Protein AF-A0A4P7SSK3-F1 (afdb_monomer_lite)

Radius of gyration: 22.99 Å; chains: 1; bounding box: 61×37×62 Å

Foldseek 3Di:
DDDDPVVDDAQFWFWFDPDPPGDTFIWGFHAWDPDPPTWTFIFTPPPVVVRDTDTDRPSRGDGGPVCVVVVVVLVVLVVVLLVPFDPDDLLLLVLLVQLCVLLVVVVQKDACPDVHRQKMFGQDPPVLDVSLDDVCPDQDDDPSWDADPRGIIHHNVSSLVSSLSSLQVSVVSLQVLLVVLVVVLVVLQVVQADPVSDHPDVVSVSSNVSSNSNSVNSNVSNVD

Secondary structure (DSSP, 8-state):
----TTS--TT-EEEE-SSTTSPPEEEEEEEE--SSSPEEEEEE--GGGTT-EEEEEGGGEEEEGGGHHHHHHHHHHHHHHHHTS----HHHHHHHHHHHHHTT-TTTEEE--TT-SS-EEES-HHHHHHHH-TT--SPPP-TT-EE-SSSEEE-HHHHHHHHHHHHHHTHHHHHHHHHHHHHHHHHHHHHH--TTS----HHHHHHHHHHHHHHHHHHHHTT-

Structure (mmCIF, N/CA/C/O backbone):
data_AF-A0A4P7SSK3-F1
#
_entry.id   AF-A0A4P7SSK3-F1
#
loop_
_atom_site.group_PDB
_atom_site.id
_atom_site.type_symbol
_atom_site.label_atom_id
_atom_site.label_alt_id
_atom_site.label_comp_id
_atom_site.label_asym_id
_atom_site.label_entity_id
_atom_site.label_seq_id
_atom_site.pdbx_PDB_ins_code
_atom_site.Cartn_x
_atom_site.Cartn_y
_atom_site.Cartn_z
_atom_site.occupancy
_atom_site.B_iso_or_equiv
_atom_site.auth_seq_id
_atom_site.auth_comp_id
_atom_site.auth_asym_id
_atom_site.auth_atom_id
_atom_site.pdbx_PDB_model_num
ATOM 1 N N . MET A 1 1 ? -8.011 6.414 7.678 1.00 42.16 1 MET A N 1
ATOM 2 C CA . MET A 1 1 ? -9.332 7.066 7.815 1.00 42.16 1 MET A CA 1
ATOM 3 C C . MET A 1 1 ? -9.441 7.703 9.203 1.00 42.16 1 MET A C 1
ATOM 5 O O . MET A 1 1 ? -9.304 6.992 10.192 1.00 42.16 1 MET A O 1
ATOM 9 N N . VAL A 1 2 ? -9.578 9.031 9.305 1.00 45.72 2 VAL A N 1
ATOM 10 C CA . VAL A 1 2 ? -9.733 9.727 10.600 1.00 45.72 2 VAL A CA 1
ATOM 11 C C . VAL A 1 2 ? -11.207 9.678 10.990 1.00 45.72 2 VAL A C 1
ATOM 13 O O . VAL A 1 2 ? -12.024 10.331 10.349 1.00 45.72 2 VAL A O 1
ATOM 16 N N . LYS A 1 3 ? -11.550 8.908 12.026 1.00 59.12 3 LYS A N 1
ATOM 17 C CA . LYS A 1 3 ? -12.924 8.839 12.541 1.00 59.12 3 LYS A CA 1
ATOM 18 C C . LYS A 1 3 ? -13.327 10.181 13.128 1.00 59.12 3 LYS A C 1
ATOM 20 O O . LYS A 1 3 ? -12.614 10.736 13.969 1.00 59.12 3 LYS A O 1
ATOM 25 N N . SER A 1 4 ? -14.454 10.716 12.677 1.00 57.06 4 SER A N 1
ATOM 26 C CA . SER A 1 4 ? -14.971 11.974 13.208 1.00 57.06 4 SER A CA 1
ATOM 27 C C . SER A 1 4 ? -15.841 11.712 14.440 1.00 57.06 4 SER A C 1
ATOM 29 O O . SER A 1 4 ? -16.514 10.689 14.520 1.00 57.06 4 SER A O 1
ATOM 31 N N . ASN A 1 5 ? -15.907 12.666 15.378 1.00 60.22 5 ASN A N 1
ATOM 32 C CA . ASN A 1 5 ? -16.824 12.585 16.529 1.00 60.22 5 ASN A CA 1
ATOM 33 C C . ASN A 1 5 ? -18.303 12.400 16.125 1.00 60.22 5 ASN A C 1
ATOM 35 O O . ASN A 1 5 ? -19.116 12.119 16.993 1.00 60.22 5 ASN A O 1
ATOM 39 N N . ARG A 1 6 ? -18.680 12.618 14.855 1.00 60.12 6 ARG A N 1
ATOM 40 C CA . ARG A 1 6 ? -20.070 12.479 14.392 1.00 60.12 6 ARG A CA 1
ATOM 41 C C . ARG A 1 6 ? -20.497 11.027 14.170 1.00 60.12 6 ARG A C 1
ATOM 43 O O . ARG A 1 6 ? -21.692 10.774 14.131 1.00 60.12 6 ARG A O 1
ATOM 50 N N . GLU A 1 7 ? -19.549 10.105 14.030 1.00 77.38 7 GLU A N 1
ATOM 51 C CA . GLU A 1 7 ? -19.820 8.677 13.792 1.00 77.38 7 GLU A CA 1
ATOM 52 C C . GLU A 1 7 ? -19.873 7.856 15.084 1.00 77.38 7 GLU A C 1
ATOM 54 O O . GLU A 1 7 ? -20.167 6.670 15.042 1.00 77.38 7 GLU A O 1
ATOM 59 N N . ILE A 1 8 ? -19.547 8.473 16.220 1.00 85.88 8 ILE A N 1
ATOM 60 C CA . ILE A 1 8 ? -19.308 7.791 17.488 1.00 85.88 8 ILE A CA 1
ATOM 61 C C . ILE A 1 8 ? -20.205 8.421 18.545 1.00 85.88 8 ILE A C 1
ATOM 63 O O . ILE A 1 8 ? -20.243 9.648 18.663 1.00 85.88 8 ILE A O 1
ATOM 67 N N . GLN A 1 9 ? -20.904 7.607 19.334 1.00 90.38 9 GLN A N 1
ATOM 68 C CA . GLN A 1 9 ? -21.847 8.092 20.342 1.00 90.38 9 GLN A CA 1
ATOM 69 C C . GLN A 1 9 ? -21.510 7.585 21.745 1.00 90.38 9 GLN A C 1
ATOM 71 O O . GLN A 1 9 ? -20.932 6.517 21.941 1.00 90.38 9 GLN A O 1
ATOM 76 N N . ALA A 1 10 ? -21.874 8.377 22.755 1.00 92.31 10 ALA A N 1
ATOM 77 C CA . ALA A 1 10 ? -21.802 7.924 24.139 1.00 92.31 10 ALA A CA 1
ATOM 78 C C . ALA A 1 10 ? -22.787 6.763 24.367 1.00 92.31 10 ALA A C 1
ATOM 80 O O . ALA A 1 10 ? -23.892 6.764 23.832 1.00 92.31 10 ALA A O 1
ATOM 81 N N . GLY A 1 11 ? -22.383 5.790 25.177 1.00 93.12 11 GLY A N 1
ATOM 82 C CA . GLY A 1 11 ? -23.099 4.545 25.443 1.00 93.12 11 GLY A CA 1
ATOM 83 C C . GLY A 1 11 ? -22.714 3.390 24.515 1.00 93.12 11 GLY A C 1
ATOM 84 O O . GLY A 1 11 ? -22.933 2.239 24.883 1.00 93.12 11 GLY A O 1
ATOM 85 N N . GLU A 1 12 ? -22.108 3.660 23.356 1.00 94.94 12 GLU A N 1
ATOM 86 C CA . GLU A 1 12 ? -21.704 2.614 22.414 1.00 94.94 12 GLU A CA 1
ATOM 87 C C . GLU A 1 12 ? -20.534 1.775 22.938 1.00 94.94 12 GLU A C 1
ATOM 89 O O . GLU A 1 12 ? -19.657 2.265 23.658 1.00 94.94 12 GLU A O 1
ATOM 94 N N . HIS A 1 13 ? -20.515 0.510 22.521 1.00 95.44 13 HIS A N 1
ATOM 95 C CA . HIS A 1 13 ? -19.436 -0.435 22.778 1.00 95.44 13 HIS A CA 1
ATOM 96 C C . HIS A 1 13 ? -18.518 -0.518 21.561 1.00 95.44 13 HIS A C 1
ATOM 98 O O . HIS A 1 13 ? -18.972 -0.724 20.432 1.00 95.44 13 HIS A O 1
ATOM 104 N N . TRP A 1 14 ? -17.222 -0.373 21.792 1.00 96.12 14 TRP A N 1
ATOM 105 C CA . TRP A 1 14 ? -16.214 -0.314 20.746 1.00 96.12 14 TRP A CA 1
ATOM 106 C C . TRP A 1 14 ? -15.034 -1.217 21.072 1.00 96.12 14 TRP A C 1
ATOM 108 O O . TRP A 1 14 ? -14.658 -1.399 22.226 1.00 96.12 14 TRP A O 1
ATOM 118 N N . ALA A 1 15 ? -14.416 -1.728 20.017 1.00 95.06 15 ALA A N 1
ATOM 119 C CA . ALA A 1 15 ? -13.086 -2.298 20.055 1.00 95.06 15 ALA A CA 1
ATOM 120 C C . ALA A 1 15 ? -12.057 -1.175 20.235 1.00 95.06 15 ALA A C 1
ATOM 122 O O . ALA A 1 15 ? -12.011 -0.234 19.435 1.00 95.06 15 ALA A O 1
ATOM 123 N N . TYR A 1 16 ? -11.212 -1.284 21.254 1.00 94.50 16 TYR A N 1
ATOM 124 C CA . TYR A 1 16 ? -10.099 -0.380 21.526 1.00 94.50 16 TYR A CA 1
ATOM 125 C C . TYR A 1 16 ? -8.761 -1.083 21.325 1.00 94.50 16 TYR A C 1
ATOM 127 O O . TYR A 1 16 ? -8.602 -2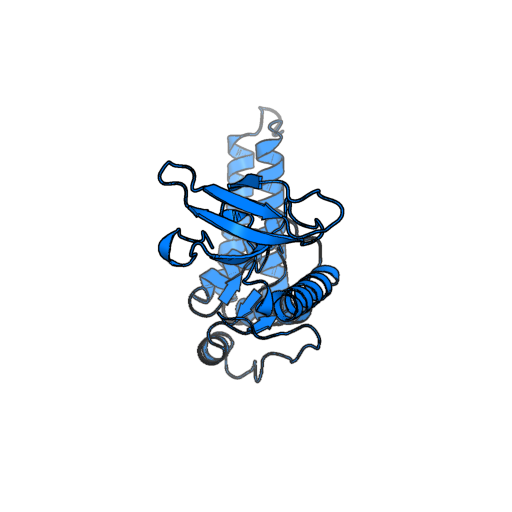.242 21.693 1.00 94.50 16 TYR A O 1
ATOM 135 N N . ARG A 1 17 ? -7.776 -0.369 20.771 1.00 93.50 17 ARG A N 1
ATOM 136 C CA . ARG A 1 17 ? -6.407 -0.870 20.635 1.00 93.50 17 ARG A CA 1
ATOM 137 C C . ARG A 1 17 ? -5.393 0.212 20.998 1.00 93.50 17 ARG A C 1
ATOM 139 O O . ARG A 1 17 ? -5.308 1.233 20.317 1.00 93.50 17 ARG A O 1
ATOM 146 N N . GLU A 1 18 ? -4.568 -0.036 22.014 1.00 90.62 18 GLU A N 1
ATOM 147 C CA . GLU A 1 18 ? -3.572 0.933 22.512 1.00 90.62 18 GLU A CA 1
ATOM 148 C C . GLU A 1 18 ? -2.531 1.309 21.440 1.00 90.62 18 GLU A C 1
ATOM 150 O O . GLU A 1 18 ? -2.198 2.480 21.242 1.00 90.62 18 GLU A O 1
ATOM 155 N N . LYS A 1 19 ? -2.034 0.316 20.697 1.00 89.56 19 LYS A N 1
ATOM 156 C CA . LYS A 1 19 ? -1.076 0.489 19.594 1.00 89.56 19 LYS A CA 1
ATOM 157 C C . LYS A 1 19 ? -1.262 -0.585 18.527 1.00 89.56 19 LYS A C 1
ATOM 159 O O . LYS A 1 19 ? -1.823 -1.637 18.802 1.00 89.56 19 LYS A O 1
ATOM 164 N N . ASN A 1 20 ? -0.758 -0.345 17.319 1.00 82.06 20 ASN A N 1
ATOM 165 C CA . ASN A 1 20 ? -0.822 -1.332 16.238 1.00 82.06 20 ASN A CA 1
ATOM 166 C C . ASN A 1 20 ? -0.225 -2.676 16.694 1.00 82.06 20 ASN A C 1
ATOM 168 O O . ASN A 1 20 ? 0.825 -2.694 17.338 1.00 82.06 20 ASN A O 1
ATOM 172 N N . GLY A 1 21 ? -0.925 -3.774 16.396 1.00 82.31 21 GLY A N 1
ATOM 173 C CA . GLY A 1 21 ? -0.550 -5.132 16.803 1.00 82.31 21 GLY A CA 1
ATOM 174 C C . GLY A 1 21 ? -0.805 -5.490 18.275 1.00 82.31 21 GLY A C 1
ATOM 175 O O . GLY A 1 21 ? -0.534 -6.622 18.660 1.00 82.31 21 GLY A O 1
ATOM 176 N N . ALA A 1 22 ? -1.304 -4.571 19.110 1.00 89.94 22 ALA A N 1
ATOM 177 C CA . ALA A 1 22 ? -1.733 -4.915 20.467 1.00 89.94 22 ALA A CA 1
ATOM 178 C C . ALA A 1 22 ? -3.079 -5.667 20.462 1.00 89.94 22 ALA A C 1
ATOM 180 O O . ALA A 1 22 ? -3.865 -5.486 19.520 1.00 89.94 22 ALA A O 1
ATOM 181 N N . PRO A 1 23 ? -3.366 -6.454 21.521 1.00 90.62 23 PRO A N 1
ATOM 182 C CA . PRO A 1 23 ? -4.695 -7.004 21.756 1.00 90.62 23 PRO A CA 1
ATOM 183 C C . PRO A 1 23 ? -5.778 -5.926 21.700 1.00 90.62 23 PRO A C 1
ATOM 185 O O . PRO A 1 23 ? -5.520 -4.743 21.943 1.00 90.62 23 PRO A O 1
ATOM 188 N N . VAL A 1 24 ? -6.979 -6.351 21.322 1.00 93.12 24 VAL A N 1
ATOM 189 C CA . VAL A 1 24 ? -8.151 -5.484 21.251 1.00 93.12 24 VAL A CA 1
ATOM 190 C C . VAL A 1 24 ? -8.994 -5.712 22.495 1.00 93.12 24 VAL A C 1
ATOM 192 O O . VAL A 1 24 ? -9.240 -6.854 22.868 1.00 93.12 24 VAL A O 1
ATOM 195 N N . GLU A 1 25 ? -9.439 -4.625 23.109 1.00 92.94 25 GLU A N 1
ATOM 196 C CA . GLU A 1 25 ? -10.190 -4.630 24.364 1.00 92.94 25 GLU A CA 1
ATOM 197 C C . GLU A 1 25 ? -11.580 -4.031 24.147 1.00 92.94 25 GLU A C 1
ATOM 199 O O . GLU A 1 25 ? -11.757 -3.135 23.312 1.00 92.94 25 GLU A O 1
ATOM 204 N N . GLU A 1 26 ? -12.573 -4.517 24.891 1.00 94.69 26 GLU A N 1
ATOM 205 C CA . GLU A 1 26 ? -13.917 -3.948 24.855 1.00 94.69 26 GLU A CA 1
ATOM 206 C C . GLU A 1 26 ? -13.983 -2.703 25.736 1.00 94.69 26 GLU A C 1
ATOM 208 O O . GLU A 1 26 ? -13.661 -2.737 26.928 1.00 94.69 26 GLU A O 1
ATOM 213 N N . VAL A 1 27 ? -14.451 -1.597 25.161 1.00 94.88 27 VAL A N 1
ATOM 214 C CA . VAL A 1 27 ? -14.679 -0.355 25.896 1.00 94.88 27 VAL A CA 1
ATOM 215 C C . VAL A 1 27 ? -16.082 0.176 25.655 1.00 94.88 27 VAL A C 1
ATOM 217 O O . VAL A 1 27 ? -16.624 0.082 24.553 1.00 94.88 27 VAL A O 1
ATOM 220 N N . ARG A 1 28 ? -16.647 0.827 26.671 1.00 95.31 28 ARG A N 1
ATOM 221 C CA . ARG A 1 28 ? -17.841 1.662 26.535 1.00 95.31 28 ARG A CA 1
ATOM 222 C C . ARG A 1 28 ? -17.453 3.130 26.464 1.00 95.31 28 ARG A C 1
ATOM 224 O O . ARG A 1 28 ? -16.663 3.621 27.270 1.00 95.31 28 ARG A O 1
ATOM 231 N N . ILE A 1 29 ? -18.055 3.863 25.538 1.00 95.25 29 ILE A N 1
ATOM 232 C CA . ILE A 1 29 ? -17.845 5.306 25.423 1.00 95.25 29 ILE A CA 1
ATOM 233 C C . ILE A 1 29 ? -18.703 6.019 26.459 1.00 95.25 29 ILE A C 1
ATOM 235 O O . ILE A 1 29 ? -19.924 6.012 26.373 1.00 95.25 29 ILE A O 1
ATOM 239 N N . ILE A 1 30 ? -18.078 6.681 27.426 1.00 95.62 30 ILE A N 1
ATOM 240 C CA . ILE A 1 30 ? -18.797 7.435 28.459 1.00 95.62 30 ILE A CA 1
ATOM 241 C C . ILE A 1 30 ? -19.076 8.858 27.983 1.00 95.62 30 ILE A C 1
ATOM 243 O O . ILE A 1 30 ? -20.181 9.378 28.136 1.00 95.62 30 ILE A O 1
ATOM 247 N N . LYS A 1 31 ? -18.070 9.508 27.387 1.00 93.88 31 LYS A N 1
ATOM 248 C CA . LYS A 1 31 ? -18.178 10.907 26.964 1.00 93.88 31 LYS A CA 1
ATOM 249 C C . LYS A 1 31 ? -17.258 11.229 25.798 1.00 93.88 31 LYS A C 1
ATOM 251 O O . LYS A 1 31 ? -16.106 10.813 25.782 1.00 93.88 31 LYS A O 1
ATOM 256 N N . LEU A 1 32 ? -17.729 12.061 24.872 1.00 92.56 32 LEU A N 1
ATOM 257 C CA . LEU A 1 32 ? -16.894 12.637 23.819 1.00 92.56 32 LEU A CA 1
ATOM 258 C C . LEU A 1 32 ? -16.293 13.975 24.260 1.00 92.56 32 LEU A C 1
ATOM 260 O O . LEU A 1 32 ? -16.966 14.845 24.819 1.00 92.56 32 LEU A O 1
ATOM 264 N N . GLY A 1 33 ? -15.005 14.141 23.993 1.00 88.50 33 GLY A N 1
ATOM 265 C CA . GLY A 1 33 ? -14.262 15.369 24.220 1.00 88.50 33 GLY A CA 1
ATOM 266 C C . GLY A 1 33 ? -14.580 16.406 23.148 1.00 88.50 33 GLY A C 1
ATOM 267 O O . GLY A 1 33 ? -14.729 16.087 21.970 1.00 88.50 33 GLY A O 1
ATOM 268 N N . VAL A 1 34 ? -14.660 17.670 23.567 1.00 83.75 34 VAL A N 1
ATOM 269 C CA . VAL A 1 34 ? -14.962 18.815 22.685 1.00 83.75 34 VAL A CA 1
ATOM 270 C C . VAL A 1 34 ? -13.711 19.574 22.229 1.00 83.75 34 VAL A C 1
ATOM 272 O O . VAL A 1 34 ? -13.788 20.424 21.346 1.00 83.75 34 VAL A O 1
ATOM 275 N N . LYS A 1 35 ? -12.554 19.295 22.843 1.00 83.94 35 LYS A N 1
ATOM 276 C CA . LYS A 1 35 ? -11.268 19.935 22.531 1.00 83.94 35 LYS A CA 1
ATOM 277 C C . LYS A 1 35 ? -10.475 19.093 21.533 1.00 83.94 35 LYS A C 1
ATOM 279 O O . LYS A 1 35 ? -10.679 17.887 21.439 1.00 83.94 35 LYS A O 1
ATOM 284 N N . ARG A 1 36 ? -9.560 19.739 20.804 1.00 80.88 36 ARG A N 1
ATOM 285 C CA . ARG A 1 36 ? -8.589 19.056 19.937 1.00 80.88 36 ARG A CA 1
ATOM 286 C C . ARG A 1 36 ? -7.311 18.708 20.724 1.00 80.88 36 ARG A C 1
ATOM 288 O O . ARG A 1 36 ? -6.889 19.543 21.525 1.00 80.88 36 ARG A O 1
ATOM 295 N N . PRO A 1 37 ? -6.679 17.543 20.470 1.00 83.00 37 PRO A N 1
ATOM 296 C CA . PRO A 1 37 ? -7.131 16.479 19.564 1.00 83.00 37 PRO A CA 1
ATOM 297 C C . PRO A 1 37 ? -8.369 15.745 20.106 1.00 83.00 37 PRO A C 1
ATOM 299 O O . PRO A 1 37 ? -8.589 15.717 21.312 1.00 83.00 37 PRO A O 1
ATOM 302 N N . SER A 1 38 ? -9.177 15.166 19.212 1.00 88.19 38 SER A N 1
ATOM 303 C CA . SER A 1 38 ? -10.410 14.463 19.585 1.00 88.19 38 SER A CA 1
ATOM 304 C C . SER A 1 38 ? -10.124 13.277 20.511 1.00 88.19 38 SER A C 1
ATOM 306 O O . SER A 1 38 ? -9.396 12.345 20.155 1.00 88.19 38 SER A O 1
ATOM 308 N N . GLN A 1 39 ? -10.726 13.307 21.696 1.00 93.69 39 GLN A N 1
ATOM 309 C CA . GLN A 1 39 ? -10.608 12.271 22.721 1.00 93.69 39 GLN A CA 1
ATOM 310 C C . GLN A 1 39 ? -11.991 11.813 23.180 1.00 93.69 39 GLN A C 1
ATOM 312 O O . GLN A 1 39 ? -12.960 12.562 23.073 1.00 93.69 39 GLN A O 1
ATOM 317 N N . ALA A 1 40 ? -12.070 10.604 23.720 1.00 93.38 40 ALA A N 1
ATOM 318 C CA . ALA A 1 40 ? -13.245 10.072 24.391 1.00 93.38 40 ALA A CA 1
ATOM 319 C C . ALA A 1 40 ? -12.844 9.559 25.776 1.00 93.38 40 ALA A C 1
ATOM 321 O O . ALA A 1 40 ? -11.751 9.018 25.941 1.00 93.38 40 ALA A O 1
ATOM 322 N N . LEU A 1 41 ? -13.714 9.751 26.762 1.00 95.00 41 LEU A N 1
ATOM 323 C CA . LEU A 1 41 ? -13.639 9.057 28.037 1.00 95.00 41 LEU A CA 1
ATOM 324 C C . LEU A 1 41 ? -14.198 7.653 27.815 1.00 95.00 41 LEU A C 1
ATOM 326 O O . LEU A 1 41 ? -15.367 7.511 27.447 1.00 95.00 41 LEU A O 1
ATOM 330 N N . LEU A 1 42 ? -13.346 6.651 27.987 1.00 94.94 42 LEU A N 1
ATOM 331 C CA . LEU A 1 42 ? -13.655 5.243 27.769 1.00 94.94 42 LEU A CA 1
ATOM 332 C C . LEU A 1 42 ? -13.677 4.522 29.112 1.00 94.94 42 LEU A C 1
ATOM 334 O O . LEU A 1 42 ? -12.767 4.747 29.904 1.00 94.94 42 LEU A O 1
ATOM 338 N N . ALA A 1 43 ? -14.665 3.659 29.328 1.00 94.25 43 ALA A N 1
ATOM 339 C CA . ALA A 1 43 ? -14.686 2.689 30.419 1.00 94.25 43 ALA A CA 1
ATOM 340 C C . ALA A 1 43 ? -14.304 1.312 29.868 1.00 94.25 43 ALA A C 1
ATOM 342 O O . ALA A 1 43 ? -14.980 0.810 28.966 1.00 94.25 43 ALA A O 1
ATOM 343 N N . PHE A 1 44 ? -13.229 0.722 30.385 1.00 92.69 44 PHE A N 1
ATOM 344 C CA . PHE A 1 44 ? -12.776 -0.614 29.996 1.00 92.69 44 PHE A CA 1
ATOM 345 C C . PHE A 1 44 ? -13.656 -1.674 30.662 1.00 92.69 44 PHE A C 1
ATOM 347 O O . PHE A 1 44 ? -13.949 -1.581 31.855 1.00 92.69 44 PHE A O 1
ATOM 354 N N . LEU A 1 45 ? -14.131 -2.642 29.873 1.00 88.56 45 LEU A N 1
ATOM 355 C CA . LEU A 1 45 ? -15.071 -3.667 30.339 1.00 88.56 45 LEU A CA 1
ATOM 356 C C . LEU A 1 45 ? -14.390 -4.985 30.737 1.00 88.56 45 LEU A C 1
ATOM 358 O O . LEU A 1 45 ? -15.074 -5.891 31.209 1.00 88.56 45 LEU A O 1
ATOM 362 N N . ASP A 1 46 ? -13.066 -5.081 30.585 1.00 83.25 46 ASP A N 1
ATOM 363 C CA . ASP A 1 46 ? -12.281 -6.213 31.075 1.00 83.25 46 ASP A CA 1
ATOM 364 C C . ASP A 1 46 ? -12.332 -6.272 32.619 1.00 83.25 46 ASP A C 1
ATOM 366 O O . ASP A 1 46 ? -11.942 -5.301 33.283 1.00 83.25 46 ASP A O 1
ATOM 370 N N . PRO A 1 47 ? -12.800 -7.389 33.214 1.00 69.62 47 PRO A N 1
ATOM 371 C CA . PRO A 1 47 ? -12.829 -7.575 34.662 1.00 69.62 47 PRO A CA 1
ATOM 372 C C . PRO A 1 47 ? -11.466 -7.407 35.344 1.00 69.62 47 PRO A C 1
ATOM 374 O O . PRO A 1 47 ? -11.423 -7.007 36.507 1.00 69.62 47 PRO A O 1
ATOM 377 N N . GLU A 1 48 ? -10.362 -7.692 34.646 1.00 75.38 48 GLU A N 1
ATOM 378 C CA . GLU A 1 48 ? -9.006 -7.578 35.196 1.00 75.38 48 GLU A CA 1
ATOM 379 C C . GLU A 1 48 ? -8.530 -6.120 35.321 1.00 75.38 48 GLU A C 1
ATOM 381 O O . GLU A 1 48 ? -7.550 -5.846 36.014 1.00 75.38 48 GLU A O 1
ATOM 386 N N . GLN A 1 49 ? -9.233 -5.167 34.697 1.00 64.06 49 GLN A N 1
ATOM 387 C CA . GLN A 1 49 ? -8.860 -3.749 34.669 1.00 64.06 49 GLN A CA 1
ATOM 388 C C . GLN A 1 49 ? -9.681 -2.847 35.609 1.00 64.06 49 GLN A C 1
ATOM 390 O O . GLN A 1 49 ? -9.653 -1.626 35.459 1.00 64.06 49 GLN A O 1
ATOM 395 N N . GLU A 1 50 ? -10.408 -3.419 36.577 1.00 66.25 50 GLU A N 1
ATOM 396 C CA . GLU A 1 50 ? -11.162 -2.696 37.623 1.00 66.25 50 GLU A CA 1
ATOM 397 C C . GLU A 1 50 ? -11.951 -1.465 37.117 1.00 66.25 50 GLU A C 1
ATOM 399 O O . GLU A 1 50 ? -11.892 -0.386 37.707 1.00 66.25 50 GLU A O 1
ATOM 404 N N . ALA A 1 51 ? -12.699 -1.603 36.015 1.00 66.56 51 ALA A N 1
ATOM 405 C CA . ALA A 1 51 ? -13.541 -0.529 35.468 1.00 66.56 51 ALA A CA 1
ATOM 406 C C . ALA A 1 51 ? -12.795 0.809 35.261 1.00 66.56 51 ALA A C 1
ATOM 408 O O . ALA A 1 51 ? -13.344 1.888 35.504 1.00 66.56 51 ALA A O 1
ATOM 409 N N . LEU A 1 52 ? -11.534 0.744 34.817 1.00 85.94 52 LEU A N 1
ATOM 410 C CA . LEU A 1 52 ? -10.725 1.921 34.526 1.00 85.94 52 LEU A CA 1
ATOM 411 C C . LEU A 1 52 ? -11.445 2.847 33.535 1.00 85.94 52 LEU A C 1
ATOM 413 O O . LEU A 1 52 ? -11.770 2.456 32.412 1.00 85.94 52 LEU A O 1
ATOM 417 N N . GLU A 1 53 ? -11.627 4.107 33.934 1.00 92.50 53 GLU A N 1
ATOM 418 C CA . GLU A 1 53 ? -12.062 5.176 33.041 1.00 92.50 53 GLU A CA 1
ATOM 419 C C . GLU A 1 53 ? -10.878 6.060 32.642 1.00 92.50 53 GLU A C 1
ATOM 421 O O . GLU A 1 53 ? -10.194 6.637 33.490 1.00 92.50 53 GLU A O 1
ATOM 426 N N . ALA A 1 54 ? -10.635 6.209 31.339 1.00 92.56 54 ALA A N 1
ATOM 427 C CA . ALA A 1 54 ? -9.523 7.016 30.843 1.00 92.56 54 ALA A CA 1
ATOM 428 C C . ALA A 1 54 ? -9.888 7.818 29.594 1.00 92.56 54 ALA A C 1
ATOM 430 O O . ALA A 1 54 ? -10.563 7.338 28.682 1.00 92.56 54 ALA A O 1
ATOM 431 N N . TRP A 1 55 ? -9.381 9.050 29.521 1.00 94.25 55 TRP A N 1
ATOM 432 C CA . TRP A 1 55 ? -9.415 9.834 28.290 1.00 94.25 55 TRP A CA 1
ATOM 433 C C . TRP A 1 55 ? -8.415 9.262 27.289 1.00 94.25 55 TRP A C 1
ATOM 435 O O . TRP A 1 55 ? -7.204 9.291 27.519 1.00 94.25 55 TRP A O 1
ATOM 445 N N . ARG A 1 56 ? -8.915 8.772 26.154 1.00 93.44 56 ARG A N 1
ATOM 446 C CA . ARG A 1 56 ? -8.098 8.197 25.083 1.00 93.44 56 ARG A CA 1
ATOM 447 C C . ARG A 1 56 ? -8.368 8.873 23.739 1.00 93.44 56 ARG A C 1
ATOM 449 O O . ARG A 1 56 ? -9.467 9.380 23.507 1.00 93.44 56 ARG A O 1
ATOM 456 N N . PRO A 1 57 ? -7.382 8.897 22.827 1.00 92.50 57 PRO A N 1
ATOM 457 C CA . PRO A 1 57 ? -7.596 9.375 21.468 1.00 92.50 57 PRO A CA 1
ATOM 458 C C . PRO A 1 57 ? -8.631 8.514 20.735 1.00 92.50 57 PRO A C 1
ATOM 460 O O . PRO A 1 57 ? -8.492 7.294 20.678 1.00 92.50 57 PRO A O 1
ATOM 463 N N . ILE A 1 58 ? -9.619 9.151 20.106 1.00 91.81 58 ILE A N 1
ATOM 464 C CA . ILE A 1 58 ? -10.706 8.454 19.389 1.00 91.81 58 ILE A CA 1
ATOM 465 C C . ILE A 1 58 ? -10.189 7.588 18.232 1.00 91.81 58 ILE A C 1
ATOM 467 O O . ILE A 1 58 ? -10.747 6.539 17.933 1.00 91.81 58 ILE A O 1
ATOM 471 N N . GLN A 1 59 ? -9.063 7.972 17.633 1.00 89.94 59 GLN A N 1
ATOM 472 C CA . GLN A 1 59 ? -8.376 7.201 16.591 1.00 89.94 59 GLN A CA 1
ATOM 473 C C . GLN A 1 59 ? -7.918 5.794 17.027 1.00 89.94 59 GLN A C 1
ATOM 475 O O . GLN A 1 59 ? -7.510 5.010 16.178 1.00 89.94 59 GLN A O 1
ATOM 480 N N . ARG A 1 60 ? -7.940 5.477 18.331 1.00 92.50 60 ARG A N 1
ATOM 481 C CA . ARG A 1 60 ? -7.629 4.140 18.868 1.00 92.50 60 ARG A CA 1
ATOM 482 C C . ARG A 1 60 ? -8.840 3.208 18.927 1.00 92.50 60 ARG A C 1
ATOM 484 O O . ARG A 1 60 ? -8.671 2.018 19.170 1.00 92.50 60 ARG A O 1
ATOM 491 N N . LEU A 1 61 ? -10.044 3.732 18.708 1.00 93.44 61 LEU A N 1
ATOM 492 C CA . LEU A 1 61 ? -11.245 2.921 18.537 1.00 93.44 61 LEU A CA 1
ATOM 493 C C . LEU A 1 61 ? -11.217 2.325 17.129 1.00 93.44 61 LEU A C 1
ATOM 495 O O . LEU A 1 61 ? -11.095 3.074 16.157 1.00 93.44 61 LEU A O 1
ATOM 499 N N . VAL A 1 62 ? -11.330 1.003 16.995 1.00 92.06 62 VAL A N 1
ATOM 500 C CA . VAL A 1 62 ? -11.072 0.281 15.732 1.00 92.06 62 VAL A CA 1
ATOM 501 C C . VAL A 1 62 ? -12.352 -0.039 14.965 1.00 92.06 62 VAL A C 1
ATOM 503 O O . VAL A 1 62 ? -12.480 0.383 13.818 1.00 92.06 62 VAL A O 1
ATOM 506 N N . VAL A 1 63 ? -13.349 -0.638 15.613 1.00 93.12 63 VAL A N 1
ATOM 507 C CA . VAL A 1 63 ? -14.697 -0.928 15.078 1.00 93.12 63 VAL A CA 1
ATOM 508 C C . VAL A 1 63 ? -15.706 -0.993 16.236 1.00 93.12 63 VAL A C 1
ATOM 510 O O . VAL A 1 63 ? -15.270 -1.109 17.385 1.00 93.12 63 VAL A O 1
ATOM 513 N N . PRO A 1 64 ? -17.026 -0.903 15.998 1.00 94.94 64 PRO A N 1
ATOM 514 C CA . PRO A 1 64 ? -18.013 -1.286 17.007 1.00 94.94 64 PRO A CA 1
ATOM 515 C C . PRO A 1 64 ? -17.726 -2.699 17.529 1.00 94.94 64 PRO A C 1
ATOM 517 O O . PRO A 1 64 ? -17.305 -3.560 16.758 1.00 94.94 64 PRO A O 1
ATOM 520 N N . TRP A 1 65 ? -17.940 -2.960 18.822 1.00 94.81 65 TRP A N 1
ATOM 521 C CA . TRP A 1 65 ? -17.560 -4.252 19.417 1.00 94.81 65 TRP A CA 1
ATOM 522 C C . TRP A 1 65 ? -18.255 -5.443 18.740 1.00 94.81 65 TRP A C 1
ATOM 524 O O . TRP A 1 65 ? -17.630 -6.467 18.492 1.00 94.81 65 TRP A O 1
ATOM 534 N N . GLY A 1 66 ? -19.518 -5.277 18.333 1.00 93.19 66 GLY A N 1
ATOM 535 C CA . GLY A 1 66 ? -20.253 -6.300 17.580 1.00 93.19 66 GLY A CA 1
ATOM 536 C C . GLY A 1 66 ? -19.684 -6.618 16.188 1.00 93.19 66 GLY A C 1
ATOM 537 O O . GLY A 1 66 ? -20.062 -7.624 15.601 1.00 93.19 66 GLY A O 1
ATOM 538 N N . GLU A 1 67 ? -18.776 -5.793 15.658 1.00 93.94 67 GLU A N 1
ATOM 539 C CA . GLU A 1 67 ? -18.062 -6.025 14.393 1.00 93.94 67 GLU A CA 1
ATOM 540 C C . GLU A 1 67 ? -16.642 -6.588 14.611 1.00 93.94 67 GLU A C 1
ATOM 542 O O . GLU A 1 67 ? -15.900 -6.762 13.641 1.00 93.94 67 GLU A O 1
ATOM 547 N N . LEU A 1 68 ? -16.239 -6.871 15.860 1.00 93.00 68 LEU A N 1
ATOM 548 C CA . LEU A 1 68 ? -14.873 -7.282 16.198 1.00 93.00 68 LEU A CA 1
ATOM 549 C C . LEU A 1 68 ? -14.423 -8.526 15.430 1.00 93.00 68 LEU A C 1
ATOM 551 O O . LEU A 1 68 ? -13.346 -8.507 14.843 1.00 93.00 68 LEU A O 1
ATOM 555 N N . ASP A 1 69 ? -15.228 -9.587 15.411 1.00 94.06 69 ASP A N 1
ATOM 556 C CA . ASP A 1 69 ? -14.833 -10.854 14.784 1.00 94.06 69 ASP A CA 1
ATOM 557 C C . ASP A 1 69 ? -14.585 -10.688 13.281 1.00 94.06 69 ASP A C 1
ATOM 559 O O . ASP A 1 69 ? -13.587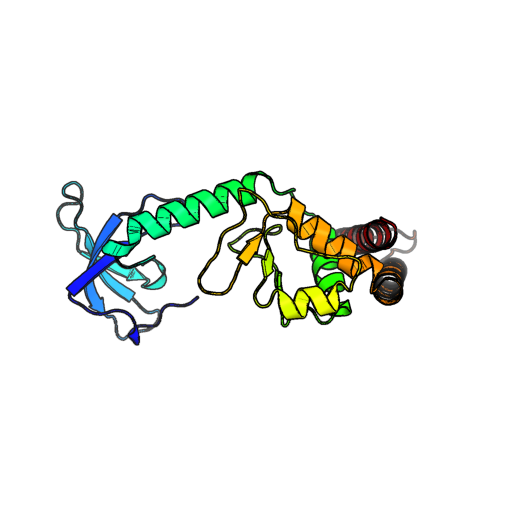 -11.174 12.747 1.00 94.06 69 ASP A O 1
ATOM 563 N N . ALA A 1 70 ? -15.455 -9.935 12.601 1.00 90.56 70 ALA A N 1
ATOM 564 C CA . ALA A 1 70 ? -15.293 -9.616 11.187 1.00 90.56 70 ALA A CA 1
ATOM 565 C C . ALA A 1 70 ? -14.030 -8.776 10.945 1.00 90.56 70 ALA A C 1
ATOM 567 O O . ALA A 1 70 ? -13.283 -9.031 10.000 1.00 90.56 70 ALA A O 1
ATOM 568 N N . PHE A 1 71 ? -13.760 -7.805 11.823 1.00 90.31 71 PHE A N 1
ATOM 569 C CA . PHE A 1 71 ? -12.542 -7.005 11.771 1.00 90.31 71 PHE A CA 1
ATOM 570 C C . PHE A 1 71 ? -11.278 -7.855 11.970 1.00 90.31 71 PHE A C 1
ATOM 572 O O . PHE A 1 71 ? -10.333 -7.719 11.197 1.00 90.31 71 PHE A O 1
ATOM 579 N N . LEU A 1 72 ? -11.259 -8.751 12.961 1.00 91.56 72 LEU A N 1
ATOM 580 C CA . LEU A 1 72 ? -10.118 -9.628 13.233 1.00 91.56 72 LEU A CA 1
ATOM 581 C C . LEU A 1 72 ? -9.884 -10.632 12.098 1.00 91.56 72 LEU A C 1
ATOM 583 O O . LEU A 1 72 ? -8.736 -10.878 11.733 1.00 91.56 72 LEU A O 1
ATOM 587 N N . ALA A 1 73 ? -10.945 -11.179 11.499 1.00 91.31 73 ALA A N 1
ATOM 588 C CA . ALA A 1 73 ? -10.834 -12.065 10.340 1.00 91.31 73 ALA A CA 1
ATOM 589 C C . ALA A 1 73 ? -10.253 -11.339 9.112 1.00 91.31 73 ALA A C 1
ATOM 591 O O . ALA A 1 73 ? -9.359 -11.860 8.435 1.00 91.31 73 ALA A O 1
ATOM 592 N N . LEU A 1 7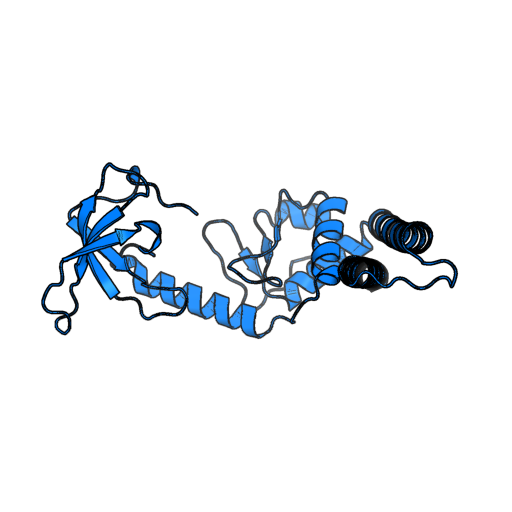4 ? -10.719 -10.113 8.850 1.00 89.00 74 LEU A N 1
ATOM 593 C CA . LEU A 1 74 ? -10.188 -9.263 7.786 1.00 89.00 74 LEU A CA 1
ATOM 594 C C . LEU A 1 74 ? -8.714 -8.923 8.031 1.00 89.00 74 LEU A C 1
ATOM 596 O O . LEU A 1 74 ? -7.884 -9.036 7.132 1.00 89.00 74 LEU A O 1
ATOM 600 N N . GLU A 1 75 ? -8.377 -8.548 9.263 1.00 89.25 75 GLU A N 1
ATOM 601 C CA . GLU A 1 75 ? -7.011 -8.234 9.665 1.00 89.25 75 GLU A CA 1
ATOM 602 C C . GLU A 1 75 ? -6.079 -9.452 9.531 1.00 89.25 75 GLU A C 1
ATOM 604 O O . GLU A 1 75 ? -4.968 -9.321 9.018 1.00 89.25 75 GLU A O 1
ATOM 609 N N . ALA A 1 76 ? -6.527 -10.650 9.916 1.00 91.19 76 ALA A N 1
ATOM 610 C CA . ALA A 1 76 ? -5.750 -11.874 9.734 1.00 91.19 76 ALA A CA 1
ATOM 611 C C . ALA A 1 76 ? -5.485 -12.168 8.248 1.00 91.19 76 ALA A C 1
ATOM 613 O O . ALA A 1 76 ? -4.376 -12.557 7.880 1.00 91.19 76 ALA A O 1
ATOM 614 N N . THR A 1 77 ? -6.480 -11.930 7.388 1.00 91.56 77 THR A N 1
ATOM 615 C CA . THR A 1 77 ? -6.348 -12.092 5.933 1.00 91.56 77 THR A CA 1
ATOM 616 C C . THR A 1 77 ? -5.353 -11.087 5.352 1.00 91.56 77 THR A C 1
ATOM 618 O O . THR A 1 77 ? -4.476 -11.470 4.578 1.00 91.56 77 THR A O 1
ATOM 621 N N . LEU A 1 78 ? -5.426 -9.823 5.782 1.00 90.50 78 LEU A N 1
ATOM 622 C CA . LEU A 1 78 ? -4.457 -8.778 5.438 1.00 90.50 78 LEU A CA 1
ATOM 623 C C . LEU A 1 78 ? -3.028 -9.178 5.820 1.00 90.50 78 LEU A C 1
ATOM 625 O O . LEU A 1 78 ? -2.133 -9.100 4.982 1.00 90.50 78 LEU A O 1
ATOM 629 N N . TYR A 1 79 ? -2.807 -9.642 7.054 1.00 90.88 79 TYR A N 1
ATOM 630 C CA . TYR A 1 79 ? -1.479 -10.088 7.486 1.00 90.88 79 TYR A CA 1
ATOM 631 C C . TYR A 1 79 ? -0.988 -11.304 6.698 1.00 90.88 79 TYR A C 1
ATOM 633 O O . TYR A 1 79 ? 0.191 -11.369 6.363 1.00 90.88 79 TYR A O 1
ATOM 641 N N . ALA A 1 80 ? -1.867 -12.253 6.370 1.00 92.88 80 ALA A N 1
ATOM 642 C CA . ALA A 1 80 ? -1.500 -13.404 5.551 1.00 92.88 80 ALA A CA 1
ATOM 643 C C . ALA A 1 80 ? -1.101 -12.989 4.122 1.00 92.88 80 ALA A C 1
ATOM 645 O O . ALA A 1 80 ? -0.121 -13.503 3.584 1.00 92.88 80 ALA A O 1
ATOM 646 N N . ALA A 1 81 ? -1.827 -12.042 3.521 1.00 92.94 81 ALA A N 1
ATOM 647 C CA . ALA A 1 81 ? -1.514 -11.482 2.208 1.00 92.94 81 ALA A CA 1
ATOM 648 C C . ALA A 1 81 ? -0.187 -10.697 2.212 1.00 92.94 81 ALA A C 1
ATOM 650 O O . ALA A 1 81 ? 0.617 -10.823 1.287 1.00 92.94 81 ALA A O 1
ATOM 651 N N . ASP A 1 82 ? 0.070 -9.918 3.263 1.00 90.81 82 ASP A N 1
ATOM 652 C CA . ASP A 1 82 ? 1.324 -9.180 3.434 1.00 90.81 82 ASP A CA 1
ATOM 653 C C . ASP A 1 82 ? 2.514 -10.120 3.694 1.00 90.81 82 ASP A C 1
ATOM 655 O O . ASP A 1 82 ? 3.598 -9.912 3.161 1.00 90.81 82 ASP A O 1
ATOM 659 N N . ALA A 1 83 ? 2.315 -11.223 4.421 1.00 92.56 83 ALA A N 1
ATOM 660 C CA . ALA A 1 83 ? 3.380 -12.177 4.741 1.00 92.56 83 ALA A CA 1
ATOM 661 C C . ALA A 1 83 ? 4.003 -12.867 3.512 1.00 92.56 83 ALA A C 1
ATOM 663 O O . ALA A 1 83 ? 5.147 -13.315 3.583 1.00 92.56 83 ALA A O 1
ATOM 664 N N . ILE A 1 84 ? 3.275 -12.963 2.394 1.00 92.75 84 ILE A N 1
ATOM 665 C CA . ILE A 1 84 ? 3.799 -13.500 1.125 1.00 92.75 84 ILE A CA 1
ATOM 666 C C . ILE A 1 84 ? 4.377 -12.418 0.207 1.00 92.75 84 ILE A C 1
ATOM 668 O O . ILE A 1 84 ? 4.810 -12.713 -0.909 1.00 92.75 84 ILE A O 1
ATOM 672 N N . SER A 1 85 ? 4.349 -11.163 0.646 1.00 91.19 85 SER A N 1
ATOM 673 C CA . SER A 1 85 ? 4.831 -10.038 -0.136 1.00 91.19 85 SER A CA 1
ATOM 674 C C . SER A 1 85 ? 6.348 -9.869 -0.015 1.00 91.19 85 SER A C 1
ATOM 676 O O . SER A 1 85 ? 6.927 -10.127 1.042 1.00 91.19 85 SER A O 1
ATOM 678 N N . PRO A 1 86 ? 7.032 -9.421 -1.081 1.00 92.88 86 PRO A N 1
ATOM 679 C CA . PRO A 1 86 ? 8.453 -9.129 -1.019 1.00 92.88 86 PRO A CA 1
ATOM 680 C C . PRO A 1 86 ? 8.714 -7.844 -0.230 1.00 92.88 86 PRO A C 1
ATOM 682 O O . PRO A 1 86 ? 7.894 -6.925 -0.178 1.00 92.88 86 PRO A O 1
ATOM 685 N N . ASN A 1 87 ? 9.928 -7.736 0.306 1.00 91.25 87 ASN A N 1
ATOM 686 C CA . ASN A 1 87 ? 10.436 -6.478 0.841 1.00 91.25 87 ASN A CA 1
ATOM 687 C C . ASN A 1 87 ? 10.874 -5.569 -0.312 1.00 91.25 87 ASN A C 1
ATOM 689 O O . ASN A 1 87 ? 12.036 -5.604 -0.715 1.00 91.25 87 ASN A O 1
ATOM 693 N N . LEU A 1 88 ? 9.938 -4.776 -0.835 1.00 92.56 88 LEU A N 1
ATOM 694 C CA . LEU A 1 88 ? 10.213 -3.869 -1.947 1.00 92.56 88 LEU A CA 1
ATOM 695 C C . LEU A 1 88 ? 11.195 -2.765 -1.562 1.00 92.56 88 LEU A C 1
ATOM 697 O O . LEU A 1 88 ? 11.070 -2.133 -0.504 1.00 92.56 88 LEU A O 1
ATOM 701 N N . THR A 1 89 ? 12.125 -2.467 -2.466 1.00 93.56 89 THR A N 1
ATOM 702 C CA . THR A 1 89 ? 12.990 -1.294 -2.328 1.00 93.56 89 THR A CA 1
ATOM 703 C C . THR A 1 89 ? 12.191 0.004 -2.512 1.00 93.56 89 THR A C 1
ATOM 705 O O . THR A 1 89 ? 11.019 0.023 -2.904 1.00 93.56 89 THR A O 1
ATOM 708 N N . ASN A 1 90 ? 12.813 1.144 -2.205 1.00 93.00 90 ASN A N 1
ATOM 709 C CA . ASN A 1 90 ? 12.221 2.440 -2.542 1.00 93.00 90 ASN A CA 1
ATOM 710 C C . ASN A 1 90 ? 12.126 2.652 -4.056 1.00 93.00 90 ASN A C 1
ATOM 712 O O . ASN A 1 90 ? 11.139 3.224 -4.499 1.00 93.00 90 ASN A O 1
ATOM 716 N N . GLY A 1 91 ? 13.085 2.144 -4.837 1.00 94.38 91 GLY A N 1
ATOM 717 C CA . GLY A 1 91 ? 13.016 2.239 -6.292 1.00 94.38 91 GLY A CA 1
ATOM 718 C C . GLY A 1 91 ? 11.914 1.375 -6.900 1.00 94.38 91 GLY A C 1
ATOM 719 O O . GLY A 1 91 ? 11.189 1.840 -7.770 1.00 94.38 91 GLY A O 1
ATOM 720 N N . GLU A 1 92 ? 11.699 0.159 -6.390 1.00 94.69 92 GLU A N 1
ATOM 721 C CA . GLU A 1 92 ? 10.573 -0.681 -6.831 1.00 94.69 92 GLU A CA 1
ATOM 722 C C . GLU A 1 92 ? 9.228 -0.017 -6.525 1.00 94.69 92 GLU A C 1
ATOM 724 O O . GLU A 1 92 ? 8.326 -0.019 -7.357 1.00 94.69 92 GLU A O 1
ATOM 729 N N . VAL A 1 93 ? 9.102 0.620 -5.359 1.00 94.50 93 VAL A N 1
ATOM 730 C CA . VAL A 1 93 ? 7.899 1.385 -5.011 1.00 94.50 93 VAL A CA 1
ATOM 731 C C . VAL A 1 93 ? 7.678 2.584 -5.928 1.00 94.50 93 VAL A C 1
ATOM 733 O O . VAL A 1 93 ? 6.547 2.815 -6.355 1.00 94.50 93 VAL A O 1
ATOM 736 N N . SER A 1 94 ? 8.738 3.308 -6.284 1.00 95.25 94 SER A N 1
ATOM 737 C CA . SER A 1 94 ? 8.653 4.375 -7.284 1.00 95.25 94 SER A CA 1
ATOM 738 C C . SER A 1 94 ? 8.252 3.830 -8.657 1.00 95.25 94 SER A C 1
ATOM 740 O O . SER A 1 94 ? 7.393 4.412 -9.312 1.00 95.25 94 SER A O 1
ATOM 742 N N . ALA A 1 95 ? 8.801 2.686 -9.078 1.00 96.31 95 ALA A N 1
ATOM 743 C CA . ALA A 1 95 ? 8.457 2.062 -10.355 1.00 96.31 95 ALA A CA 1
ATOM 744 C C . ALA A 1 95 ? 6.973 1.676 -10.425 1.00 96.31 95 ALA A C 1
ATOM 746 O O . ALA A 1 95 ? 6.333 1.909 -11.446 1.00 96.31 95 ALA A O 1
ATOM 747 N N . ILE A 1 96 ? 6.399 1.152 -9.335 1.00 96.12 96 ILE A N 1
ATOM 748 C CA . ILE A 1 96 ? 4.954 0.873 -9.237 1.00 96.12 96 ILE A CA 1
ATOM 749 C C . ILE A 1 96 ? 4.144 2.146 -9.481 1.00 96.12 96 ILE A C 1
ATOM 751 O O . ILE A 1 96 ? 3.213 2.129 -10.285 1.00 96.12 96 ILE A O 1
ATOM 755 N N . ALA A 1 97 ? 4.501 3.244 -8.808 1.00 94.62 97 ALA A N 1
ATOM 756 C CA . ALA A 1 97 ? 3.807 4.517 -8.968 1.00 94.62 97 ALA A CA 1
ATOM 757 C C . ALA A 1 97 ? 3.879 5.021 -10.420 1.00 94.62 97 ALA A C 1
ATOM 759 O O . ALA A 1 97 ? 2.862 5.446 -10.963 1.00 94.62 97 ALA A O 1
ATOM 760 N N . TYR A 1 98 ? 5.037 4.896 -11.076 1.00 95.75 98 TYR A N 1
ATOM 761 C CA . TYR A 1 98 ? 5.184 5.253 -12.489 1.00 95.75 98 TYR A CA 1
ATOM 762 C C . TYR A 1 98 ? 4.329 4.385 -13.415 1.00 95.75 98 TYR A C 1
ATOM 764 O O . TYR A 1 98 ? 3.650 4.933 -14.276 1.00 95.75 98 TYR A O 1
ATOM 772 N N . VAL A 1 99 ? 4.298 3.061 -13.228 1.00 96.38 99 VAL A N 1
ATOM 773 C CA . VAL A 1 99 ? 3.458 2.165 -14.048 1.00 96.38 99 VAL A CA 1
ATOM 774 C C . VAL A 1 99 ? 1.973 2.503 -13.892 1.00 96.38 99 VAL A C 1
ATOM 776 O O . VAL A 1 99 ? 1.248 2.603 -14.883 1.00 96.38 99 VAL A O 1
ATOM 779 N N . VAL A 1 100 ? 1.509 2.707 -12.655 1.00 95.56 100 VAL A N 1
ATOM 780 C CA . VAL A 1 100 ? 0.107 3.059 -12.370 1.00 95.56 100 VAL A CA 1
ATOM 781 C C . VAL A 1 100 ? -0.244 4.437 -12.940 1.00 95.56 100 VAL A C 1
ATOM 783 O O . VAL A 1 100 ? -1.316 4.594 -13.530 1.00 95.56 100 VAL A O 1
ATOM 786 N N . GLY A 1 101 ? 0.660 5.413 -12.813 1.00 94.25 101 GLY A N 1
ATOM 787 C CA . GLY A 1 1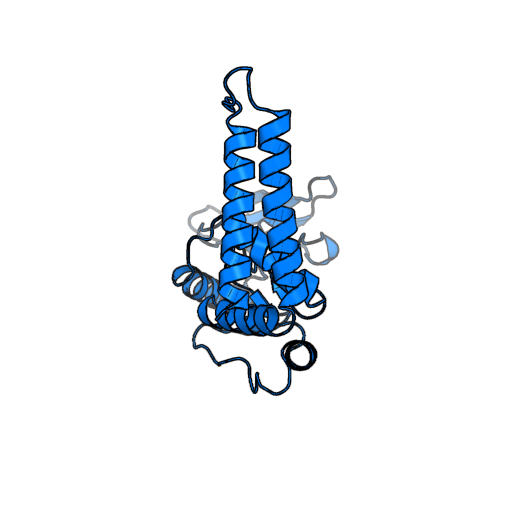01 ? 0.491 6.762 -13.351 1.00 94.25 101 GLY A CA 1
ATOM 788 C C . GLY A 1 101 ? 0.490 6.802 -14.880 1.00 94.25 101 GLY A C 1
ATOM 789 O O . GLY A 1 101 ? -0.399 7.410 -15.471 1.00 94.25 101 GLY A O 1
ATOM 790 N N . ALA A 1 102 ? 1.417 6.096 -15.534 1.00 91.94 102 ALA A N 1
ATOM 791 C CA . ALA A 1 102 ? 1.492 5.994 -16.994 1.00 91.94 102 ALA A CA 1
ATOM 792 C C . ALA A 1 102 ? 0.214 5.390 -17.596 1.00 91.94 102 ALA A C 1
ATOM 794 O O . ALA A 1 102 ? -0.272 5.843 -18.631 1.00 91.94 102 ALA A O 1
ATOM 795 N N . ALA A 1 103 ? -0.376 4.409 -16.911 1.00 91.06 103 ALA A N 1
ATOM 796 C CA . ALA A 1 103 ? -1.641 3.811 -17.313 1.00 91.06 103 ALA A CA 1
ATOM 797 C C . ALA A 1 103 ? -2.871 4.690 -17.015 1.00 91.06 103 ALA A C 1
ATOM 799 O O . ALA A 1 103 ? -3.985 4.339 -17.427 1.00 91.06 103 ALA A O 1
ATOM 800 N N . ASP A 1 104 ? -2.718 5.796 -16.276 1.00 91.12 104 ASP A N 1
ATOM 801 C CA . ASP A 1 104 ? -3.834 6.549 -15.690 1.00 91.12 104 ASP A CA 1
ATOM 802 C C . ASP A 1 104 ? -4.796 5.585 -14.954 1.00 91.12 104 ASP A C 1
ATOM 804 O O . ASP A 1 104 ? -6.014 5.540 -15.157 1.00 91.12 104 ASP A O 1
ATOM 808 N N . ALA A 1 105 ? -4.199 4.692 -14.162 1.00 89.00 105 ALA A N 1
ATOM 809 C CA . ALA A 1 105 ? -4.904 3.643 -13.433 1.00 89.00 105 ALA A CA 1
ATOM 810 C C . ALA A 1 105 ? -5.195 4.038 -11.977 1.00 89.00 105 ALA A C 1
ATOM 812 O O . ALA A 1 105 ? -5.865 3.296 -11.266 1.00 89.00 105 ALA A O 1
ATOM 813 N N . GLU A 1 106 ? -4.781 5.231 -11.544 1.00 88.75 106 GLU A N 1
ATOM 814 C CA . GLU A 1 106 ? -5.069 5.776 -10.208 1.00 88.75 106 GLU A CA 1
ATOM 815 C C . GLU A 1 106 ? -6.564 5.941 -9.929 1.00 88.75 106 GLU A C 1
ATOM 817 O O . GLU A 1 106 ? -6.957 6.103 -8.781 1.00 88.75 106 GLU A O 1
ATOM 822 N N . SER A 1 107 ? -7.413 5.913 -10.960 1.00 88.31 107 SER A N 1
ATOM 823 C CA . SER A 1 107 ? -8.871 5.923 -10.827 1.00 88.31 107 SER A CA 1
ATOM 824 C C . SER A 1 107 ? -9.437 4.548 -10.444 1.00 88.31 107 SER A C 1
ATOM 826 O O . SER A 1 107 ? -10.392 4.484 -9.667 1.00 88.31 107 SER A O 1
ATOM 828 N N . CYS A 1 108 ? -8.822 3.444 -10.879 1.00 92.31 108 CYS A N 1
ATOM 829 C CA . CYS A 1 108 ? -9.287 2.076 -10.613 1.00 92.31 108 CYS A CA 1
ATOM 830 C C . CYS A 1 108 ? -8.415 1.275 -9.639 1.00 92.31 108 CYS A C 1
ATOM 832 O O . CYS A 1 108 ? -8.872 0.236 -9.160 1.00 92.31 108 CYS A O 1
ATOM 834 N N . LEU A 1 109 ? -7.213 1.752 -9.316 1.00 94.00 109 LEU A N 1
ATOM 835 C CA . LEU A 1 109 ? -6.273 1.103 -8.409 1.00 94.00 109 LEU A CA 1
ATOM 836 C C . LEU A 1 109 ? -5.938 2.004 -7.219 1.00 94.00 109 LEU A C 1
ATOM 838 O O . LEU A 1 109 ? -5.682 3.193 -7.394 1.00 94.00 109 LEU A O 1
ATOM 842 N N . ASP A 1 110 ? -5.866 1.408 -6.030 1.00 92.44 110 ASP A N 1
ATOM 843 C CA . ASP A 1 110 ? -5.130 1.977 -4.900 1.00 92.44 110 ASP A CA 1
ATOM 844 C C . ASP A 1 110 ? -3.896 1.142 -4.615 1.00 92.44 110 ASP A C 1
ATOM 846 O O . ASP A 1 110 ? -3.975 -0.045 -4.290 1.00 92.44 110 ASP A O 1
ATOM 850 N N . THR A 1 111 ? -2.742 1.785 -4.693 1.00 89.38 111 THR A N 1
ATOM 851 C CA . THR A 1 111 ? -1.492 1.233 -4.187 1.00 89.38 111 THR A CA 1
ATOM 852 C C . THR A 1 111 ? -1.421 1.401 -2.670 1.00 89.38 111 THR A C 1
ATOM 854 O O . THR A 1 111 ? -1.902 2.399 -2.132 1.00 89.38 111 THR A O 1
ATOM 857 N N . TRP A 1 112 ? -0.734 0.478 -1.995 1.00 87.44 112 TRP A N 1
ATOM 858 C CA . TRP A 1 112 ? -0.398 0.563 -0.567 1.00 87.44 112 TRP A CA 1
ATOM 859 C C . TRP A 1 112 ? -1.592 0.337 0.380 1.00 87.44 112 TRP A C 1
ATOM 861 O O . TRP A 1 112 ? -1.953 1.192 1.191 1.00 87.44 112 TRP A O 1
ATOM 871 N N . VAL A 1 113 ? -2.230 -0.833 0.275 1.00 82.94 113 VAL A N 1
ATOM 872 C CA . VAL A 1 113 ? -3.347 -1.209 1.162 1.00 82.94 113 VAL A CA 1
ATOM 873 C C . VAL A 1 113 ? -2.841 -1.655 2.534 1.00 82.94 113 VAL A C 1
ATOM 875 O O . VAL A 1 113 ? -1.913 -2.455 2.655 1.00 82.94 113 VAL A O 1
ATOM 878 N N . GLY A 1 114 ? -3.480 -1.160 3.599 1.00 69.94 114 GLY A N 1
ATOM 879 C CA . GLY A 1 114 ? -2.927 -1.294 4.946 1.00 69.94 114 GLY A CA 1
ATOM 880 C C . GLY A 1 114 ? -1.571 -0.588 5.011 1.00 69.94 114 GLY A C 1
ATOM 881 O O . GLY A 1 114 ? -1.266 0.263 4.191 1.00 69.94 114 GLY A O 1
ATOM 882 N N . ASN A 1 115 ? -0.704 -0.929 5.953 1.00 76.38 115 ASN A N 1
ATOM 883 C CA . ASN A 1 115 ? 0.663 -0.390 5.923 1.00 76.38 115 ASN A CA 1
ATOM 884 C C . ASN A 1 115 ? 1.583 -1.182 4.970 1.00 76.38 115 ASN A C 1
ATOM 886 O O . ASN A 1 115 ? 2.804 -1.089 5.096 1.00 76.38 115 ASN A O 1
ATOM 890 N N . SER A 1 116 ? 1.016 -1.988 4.062 1.00 84.50 116 SER A N 1
ATOM 891 C CA . SER A 1 116 ? 1.785 -2.831 3.151 1.00 84.50 116 SER A CA 1
ATOM 892 C C . SER A 1 116 ? 2.233 -2.051 1.928 1.00 84.50 116 SER A C 1
ATOM 894 O O . SER A 1 116 ? 1.472 -1.285 1.340 1.00 84.50 116 SER A O 1
ATOM 896 N N . ARG A 1 117 ? 3.469 -2.308 1.495 1.00 86.69 117 ARG A N 1
ATOM 897 C CA . ARG A 1 117 ? 4.005 -1.788 0.234 1.00 86.69 117 ARG A CA 1
ATOM 898 C C . ARG A 1 117 ? 3.692 -2.698 -0.956 1.00 86.69 117 ARG A C 1
ATOM 900 O O . ARG A 1 117 ? 4.101 -2.396 -2.057 1.00 86.69 117 ARG A O 1
ATOM 907 N N . ALA A 1 118 ? 3.014 -3.821 -0.773 1.00 90.62 118 ALA A N 1
ATOM 908 C CA . ALA A 1 118 ? 2.912 -4.838 -1.822 1.00 90.62 118 ALA A CA 1
ATOM 909 C C . ALA A 1 118 ? 1.490 -5.379 -2.019 1.00 90.62 118 ALA A C 1
ATOM 911 O O . ALA A 1 118 ? 1.270 -6.269 -2.840 1.00 90.62 118 ALA A O 1
ATOM 912 N N . LEU A 1 119 ? 0.523 -4.801 -1.305 1.00 94.50 119 LEU A N 1
ATOM 913 C CA . LEU A 1 119 ? -0.899 -5.005 -1.536 1.00 94.50 119 LEU A CA 1
ATOM 914 C C . LEU A 1 119 ? -1.469 -3.862 -2.376 1.00 94.50 119 LEU A C 1
ATOM 916 O O . LEU A 1 119 ? -1.097 -2.695 -2.212 1.00 94.50 119 LEU A O 1
ATOM 920 N N . MET A 1 120 ? -2.415 -4.210 -3.242 1.00 95.25 120 MET A N 1
ATOM 921 C CA . MET A 1 120 ? -3.139 -3.274 -4.097 1.00 95.25 120 MET A CA 1
ATOM 922 C C . MET A 1 120 ? -4.634 -3.525 -3.962 1.00 95.25 120 MET A C 1
ATOM 924 O O . MET A 1 120 ? -5.057 -4.664 -3.773 1.00 95.25 120 MET A O 1
ATOM 928 N N . ARG A 1 121 ? -5.438 -2.474 -4.086 1.00 95.50 121 ARG A N 1
ATOM 929 C CA . ARG A 1 121 ? -6.891 -2.585 -4.195 1.00 95.50 121 ARG A CA 1
ATOM 930 C C . ARG A 1 121 ? -7.329 -2.281 -5.613 1.00 95.50 121 ARG A C 1
ATOM 932 O O . ARG A 1 121 ? -6.892 -1.296 -6.199 1.00 95.50 121 ARG A O 1
ATOM 939 N N . ILE A 1 122 ? -8.243 -3.092 -6.120 1.00 95.19 122 ILE A N 1
ATOM 940 C CA . ILE A 1 122 ? -8.955 -2.885 -7.372 1.00 95.19 122 ILE A CA 1
ATOM 941 C C . ILE A 1 122 ? -10.332 -2.321 -7.022 1.00 95.19 122 ILE A C 1
ATOM 943 O O . ILE A 1 122 ? -11.199 -3.043 -6.531 1.00 95.19 122 ILE A O 1
ATOM 947 N N . ARG A 1 123 ? -10.533 -1.027 -7.272 1.00 94.31 123 ARG A N 1
ATOM 948 C CA . ARG A 1 123 ? -11.818 -0.342 -7.051 1.00 94.31 123 ARG A CA 1
ATOM 949 C C . ARG A 1 123 ? -12.796 -0.533 -8.202 1.00 94.31 123 ARG A C 1
ATOM 951 O O . ARG A 1 123 ? -14.002 -0.575 -7.993 1.00 94.31 123 ARG A O 1
ATOM 958 N N . ASP A 1 124 ? -12.272 -0.631 -9.422 1.00 92.38 124 ASP A N 1
ATOM 959 C CA . ASP A 1 124 ? -13.071 -0.838 -10.629 1.00 92.38 124 ASP A CA 1
ATOM 960 C C . ASP A 1 124 ? -12.382 -1.849 -11.550 1.00 92.38 124 ASP A C 1
ATOM 962 O O . ASP A 1 124 ? -11.489 -1.521 -12.335 1.00 92.38 124 ASP A O 1
ATOM 966 N N . SER A 1 125 ? -12.812 -3.107 -11.448 1.00 90.44 125 SER A N 1
ATOM 967 C CA . SER A 1 125 ? -12.282 -4.206 -12.257 1.00 90.44 125 SER A CA 1
ATOM 968 C C . SER A 1 125 ? -12.591 -4.051 -13.747 1.00 90.44 125 SER A C 1
ATOM 970 O O . SER A 1 125 ? -11.814 -4.519 -14.583 1.00 90.44 125 SER A O 1
ATOM 972 N N . ARG A 1 126 ? -13.681 -3.362 -14.114 1.00 89.88 126 ARG A N 1
ATOM 973 C CA . ARG A 1 126 ? -14.040 -3.124 -15.519 1.00 89.88 126 ARG A CA 1
ATOM 974 C C . ARG A 1 126 ? -13.098 -2.107 -16.135 1.00 89.88 126 ARG A C 1
ATOM 976 O O . ARG A 1 126 ? -12.562 -2.356 -17.213 1.00 89.88 126 ARG A O 1
ATOM 983 N N . LEU A 1 127 ? -12.862 -0.993 -15.443 1.00 91.75 127 LEU A N 1
ATOM 984 C CA . LEU A 1 127 ? -11.913 0.013 -15.904 1.00 91.75 127 LEU A CA 1
ATOM 985 C C . LEU A 1 127 ? -10.494 -0.559 -15.953 1.00 91.75 127 LEU A C 1
ATOM 987 O O . LEU A 1 127 ? -9.808 -0.373 -16.955 1.00 91.75 127 LEU A O 1
ATOM 991 N N . LEU A 1 128 ? -10.087 -1.327 -14.937 1.00 93.12 128 LEU A N 1
ATOM 992 C CA . LEU A 1 128 ? -8.804 -2.031 -14.954 1.00 93.12 128 LEU A CA 1
ATOM 993 C C . LEU A 1 128 ? -8.679 -2.958 -16.172 1.00 93.12 128 LEU A C 1
ATOM 995 O O . LEU A 1 128 ? -7.652 -2.940 -16.841 1.00 93.12 128 LEU A O 1
ATOM 999 N N . SER A 1 129 ? -9.725 -3.715 -16.510 1.00 90.50 129 SER A N 1
ATOM 1000 C CA . SER A 1 129 ? -9.718 -4.600 -17.686 1.00 90.50 129 SER A CA 1
ATOM 1001 C C . SER A 1 129 ? -9.547 -3.823 -18.995 1.00 90.50 129 SER A C 1
ATOM 1003 O O . SER A 1 129 ? -8.790 -4.237 -19.868 1.00 90.50 129 SER A O 1
ATOM 1005 N N . VAL A 1 130 ? -10.186 -2.653 -19.131 1.00 91.06 130 VAL A N 1
ATOM 1006 C CA . VAL A 1 130 ? -9.981 -1.760 -20.289 1.00 91.06 130 VAL A CA 1
ATOM 1007 C C . VAL A 1 130 ? -8.532 -1.273 -20.357 1.00 91.06 130 VAL A C 1
ATOM 1009 O O . VAL A 1 130 ? -7.949 -1.223 -21.443 1.00 91.06 130 VAL A O 1
ATOM 1012 N N . LYS A 1 131 ? -7.948 -0.926 -19.203 1.00 91.31 131 LYS A N 1
ATOM 1013 C CA . LYS A 1 131 ? -6.562 -0.460 -19.099 1.00 91.31 131 LYS A CA 1
ATOM 1014 C C . LYS A 1 131 ? -5.552 -1.573 -19.353 1.00 91.31 131 LYS A C 1
ATOM 1016 O O . LYS A 1 131 ? -4.540 -1.284 -19.962 1.00 91.31 131 LYS A O 1
ATOM 1021 N N . LEU A 1 132 ? -5.806 -2.815 -18.947 1.00 91.19 132 LEU A N 1
ATOM 1022 C CA . LEU A 1 132 ? -4.924 -3.952 -19.232 1.00 91.19 132 LEU A CA 1
ATOM 1023 C C . LEU A 1 132 ? -5.064 -4.440 -20.684 1.00 91.19 132 LEU A C 1
ATOM 1025 O O . LEU A 1 132 ? -4.081 -4.822 -21.315 1.00 91.19 132 LEU A O 1
ATOM 1029 N N . GLY A 1 133 ? -6.268 -4.353 -21.253 1.00 86.31 133 GLY A N 1
ATOM 1030 C CA . GLY A 1 133 ? -6.554 -4.764 -22.621 1.00 86.31 133 GLY A CA 1
ATOM 1031 C C . GLY A 1 133 ? -7.103 -6.184 -22.766 1.00 86.31 133 GLY A C 1
ATOM 1032 O O . GLY A 1 133 ? -7.252 -6.908 -21.786 1.00 86.31 133 GLY A O 1
ATOM 1033 N N . PRO A 1 134 ? -7.407 -6.590 -24.013 1.00 73.38 134 PRO A N 1
ATOM 1034 C CA . PRO A 1 134 ? -8.099 -7.847 -24.309 1.00 73.38 134 PRO A CA 1
ATOM 1035 C C . PRO A 1 134 ? -7.283 -9.105 -23.976 1.00 73.38 134 PRO A C 1
ATOM 1037 O O . PRO A 1 134 ? -7.876 -10.151 -23.730 1.00 73.38 134 PRO A O 1
ATOM 1040 N N . ASP A 1 135 ? -5.951 -9.006 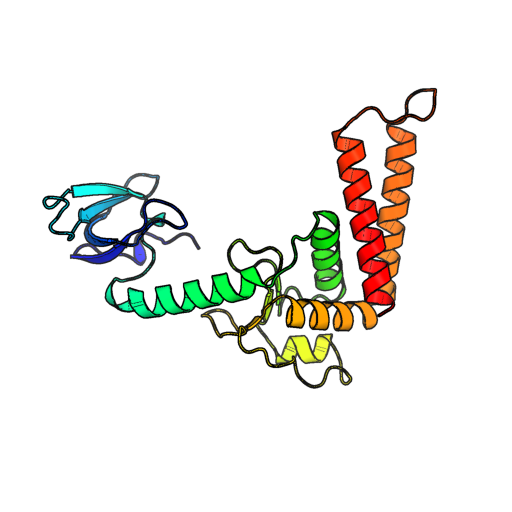-23.928 1.00 63.34 135 ASP A N 1
ATOM 1041 C CA . ASP A 1 135 ? -5.058 -10.135 -23.624 1.00 63.34 135 ASP A CA 1
ATOM 1042 C C . ASP A 1 135 ? -4.950 -10.432 -22.118 1.00 63.34 135 ASP A C 1
ATOM 1044 O O . ASP A 1 135 ? -4.374 -11.440 -21.714 1.00 63.34 135 ASP A O 1
ATOM 1048 N N . ALA A 1 136 ? -5.526 -9.574 -21.275 1.00 65.50 136 ALA A N 1
ATOM 1049 C CA . ALA A 1 136 ? -5.557 -9.714 -19.824 1.00 65.50 136 ALA A CA 1
ATOM 1050 C C . ALA A 1 136 ? -6.933 -10.201 -19.349 1.00 65.50 136 ALA A C 1
ATOM 1052 O O . ALA A 1 136 ? -7.526 -9.624 -18.435 1.00 65.50 136 ALA A O 1
ATOM 1053 N N . ALA A 1 137 ? -7.464 -11.224 -20.025 1.00 56.84 137 ALA A N 1
ATOM 1054 C CA . ALA A 1 137 ? -8.751 -11.814 -19.692 1.00 56.84 137 ALA A CA 1
ATOM 1055 C C . ALA A 1 137 ? -8.690 -12.403 -18.273 1.00 56.84 137 ALA A C 1
ATOM 1057 O O . ALA A 1 137 ? -8.090 -13.449 -18.042 1.00 56.84 137 ALA A O 1
ATOM 1058 N N . ASP A 1 138 ? -9.316 -11.668 -17.358 1.00 72.75 138 ASP A N 1
ATOM 1059 C CA . ASP A 1 138 ? -9.509 -11.936 -15.938 1.00 72.75 138 ASP A CA 1
ATOM 1060 C C . ASP A 1 138 ? -8.271 -11.769 -15.041 1.00 72.75 138 ASP A C 1
ATOM 1062 O O . ASP A 1 138 ? -7.235 -12.418 -15.182 1.00 72.75 138 ASP A O 1
ATOM 1066 N N . VAL A 1 139 ? -8.420 -10.896 -14.038 1.00 81.19 139 VAL A N 1
ATOM 1067 C CA . VAL A 1 139 ? -7.479 -10.803 -12.918 1.00 81.19 139 VAL A CA 1
ATOM 1068 C C . VAL A 1 139 ? -7.430 -12.176 -12.237 1.00 81.19 139 VAL A C 1
ATOM 1070 O O . VAL A 1 139 ? -8.487 -12.695 -11.861 1.00 81.19 139 VAL A O 1
ATOM 1073 N N . PRO A 1 140 ? -6.242 -12.778 -12.051 1.00 83.44 140 PRO A N 1
ATOM 1074 C CA . PRO A 1 140 ? -6.148 -14.119 -11.501 1.00 83.44 140 PRO A CA 1
ATOM 1075 C C . PRO A 1 140 ? -6.727 -14.161 -10.086 1.00 83.44 140 PRO A C 1
ATOM 1077 O O . PRO A 1 140 ? -6.357 -13.368 -9.217 1.00 83.44 140 PRO A O 1
ATOM 1080 N N . SER A 1 141 ? -7.617 -15.123 -9.840 1.00 89.44 141 SER A N 1
ATOM 1081 C CA . SER A 1 141 ? -8.111 -15.393 -8.492 1.00 89.44 141 SER A CA 1
ATOM 1082 C C . SER A 1 141 ? -6.953 -15.819 -7.592 1.00 89.44 141 SER A C 1
ATOM 1084 O O . SER A 1 141 ? -6.132 -16.647 -7.993 1.00 89.44 141 SER A O 1
ATOM 1086 N N . HIS A 1 142 ? -6.925 -15.330 -6.357 1.00 93.94 142 HIS A N 1
ATOM 1087 C CA . HIS A 1 142 ? -5.937 -15.739 -5.366 1.00 93.94 142 HIS A CA 1
ATOM 1088 C C . HIS A 1 142 ? -6.629 -16.030 -4.027 1.00 93.94 142 HIS A C 1
ATOM 1090 O O . HIS A 1 142 ? -7.493 -15.252 -3.631 1.00 93.94 142 HIS A O 1
ATOM 1096 N N . PRO A 1 143 ? -6.257 -17.096 -3.288 1.00 93.12 143 PRO A N 1
ATOM 1097 C CA . PRO A 1 143 ? -6.917 -17.464 -2.025 1.00 93.12 143 PRO A CA 1
ATOM 1098 C C . PRO A 1 143 ? -6.796 -16.409 -0.914 1.00 93.12 143 PRO A C 1
ATOM 1100 O O . PRO A 1 143 ? -7.549 -16.443 0.049 1.00 93.12 143 PRO A O 1
ATOM 1103 N N . LEU A 1 144 ? -5.836 -15.492 -1.047 1.00 94.19 144 LEU A N 1
ATOM 1104 C CA . LEU A 1 144 ? -5.627 -14.351 -0.143 1.00 94.19 144 LEU A CA 1
ATOM 1105 C C . LEU A 1 144 ? -6.160 -13.023 -0.705 1.00 94.19 144 LEU A C 1
ATOM 1107 O O . LEU A 1 144 ? -5.870 -11.973 -0.140 1.00 94.19 144 LEU A O 1
ATOM 1111 N N . ALA A 1 145 ? -6.881 -13.049 -1.829 1.00 94.62 145 ALA A N 1
ATOM 1112 C CA . ALA A 1 145 ? -7.643 -11.892 -2.282 1.00 94.62 145 ALA A CA 1
ATOM 1113 C C . ALA A 1 145 ? -8.980 -11.841 -1.529 1.00 94.62 145 ALA A C 1
ATOM 1115 O O . ALA A 1 145 ? -9.600 -12.879 -1.292 1.00 94.62 145 ALA A O 1
ATOM 1116 N N . PHE A 1 146 ? -9.420 -10.647 -1.145 1.00 93.19 146 PHE A N 1
ATOM 1117 C CA . PHE A 1 146 ? -10.647 -10.460 -0.371 1.00 93.19 146 PHE A CA 1
ATOM 1118 C C . PHE A 1 146 ? -11.288 -9.103 -0.670 1.00 93.19 146 PHE A C 1
ATOM 1120 O O . PHE A 1 146 ? -10.604 -8.146 -1.025 1.00 93.19 146 PHE A O 1
ATOM 1127 N N . GLU A 1 147 ? -12.604 -9.023 -0.509 1.00 91.75 147 GLU A N 1
ATOM 1128 C CA . GLU A 1 147 ? -13.358 -7.777 -0.663 1.00 91.75 147 GLU A CA 1
ATOM 1129 C C . GLU A 1 147 ? -13.286 -6.941 0.621 1.00 91.75 147 GLU A C 1
ATOM 1131 O O . GLU A 1 147 ? -13.515 -7.454 1.721 1.00 91.75 147 GLU A O 1
ATOM 1136 N N . ASP A 1 148 ? -13.005 -5.645 0.484 1.00 87.44 148 ASP A N 1
ATOM 1137 C CA . ASP A 1 148 ? -13.225 -4.651 1.534 1.00 87.44 148 ASP A CA 1
ATOM 1138 C C . ASP A 1 148 ? -14.320 -3.642 1.128 1.00 87.44 148 ASP A C 1
ATOM 1140 O O . ASP A 1 148 ? -15.054 -3.839 0.162 1.00 87.44 148 ASP A O 1
ATOM 1144 N N . ARG A 1 149 ? -14.502 -2.566 1.907 1.00 83.31 149 ARG A N 1
ATOM 1145 C CA . ARG A 1 149 ? -15.552 -1.563 1.637 1.00 83.31 149 ARG A CA 1
ATOM 1146 C C . ARG A 1 149 ? -15.307 -0.746 0.361 1.00 83.31 149 ARG A C 1
ATOM 1148 O O . ARG A 1 149 ? -16.236 -0.102 -0.117 1.00 83.31 149 ARG A O 1
ATOM 1155 N N . GLU A 1 150 ? -14.076 -0.714 -0.134 1.00 88.25 150 GLU A N 1
ATOM 1156 C CA . GLU A 1 150 ? -13.628 0.127 -1.244 1.00 88.25 150 GLU A CA 1
ATOM 1157 C C . GLU A 1 150 ? -13.292 -0.695 -2.501 1.00 88.25 150 GLU A C 1
ATOM 1159 O O . GLU A 1 150 ? -13.195 -0.121 -3.584 1.00 88.25 150 GLU A O 1
ATOM 1164 N N . GLY A 1 151 ? -13.127 -2.017 -2.383 1.00 91.62 151 GLY A N 1
ATOM 1165 C CA . GLY A 1 151 ? -12.972 -2.933 -3.512 1.00 91.62 151 GLY A CA 1
ATOM 1166 C C . GLY A 1 151 ? -12.204 -4.212 -3.173 1.00 91.62 151 GLY A C 1
ATOM 1167 O O . GLY A 1 151 ? -11.979 -4.546 -2.009 1.00 91.62 151 GLY A O 1
ATOM 1168 N N . LEU A 1 152 ? -11.749 -4.903 -4.219 1.00 94.31 152 LEU A N 1
ATOM 1169 C CA . LEU A 1 152 ? -11.021 -6.162 -4.096 1.00 94.31 152 LEU A CA 1
ATOM 1170 C C . LEU A 1 152 ? -9.555 -5.889 -3.757 1.00 94.31 152 LEU A C 1
ATOM 1172 O O . LEU A 1 152 ? -8.816 -5.331 -4.569 1.00 94.31 152 LEU A O 1
ATOM 1176 N N . VAL A 1 153 ? -9.108 -6.315 -2.582 1.00 94.88 153 VAL A N 1
ATOM 1177 C CA . VAL A 1 153 ? -7.697 -6.275 -2.195 1.00 94.88 153 VAL A CA 1
ATOM 1178 C C . VAL A 1 153 ? -7.008 -7.532 -2.704 1.00 94.88 153 VAL A C 1
ATOM 1180 O O . VAL A 1 153 ? -7.475 -8.649 -2.477 1.00 94.88 153 VAL A O 1
ATOM 1183 N N . VAL A 1 154 ? -5.880 -7.352 -3.389 1.00 95.38 154 VAL A N 1
ATOM 1184 C CA . VAL A 1 154 ? -5.122 -8.437 -4.010 1.00 95.38 154 VAL A CA 1
ATOM 1185 C C . VAL A 1 154 ? -3.672 -8.479 -3.508 1.00 95.38 154 VAL A C 1
ATOM 1187 O O . VAL A 1 154 ? -3.056 -7.429 -3.290 1.00 95.38 154 VAL A O 1
ATOM 1190 N N . PRO A 1 155 ? -3.106 -9.684 -3.313 1.00 95.75 155 PRO A N 1
ATOM 1191 C CA . PRO A 1 155 ? -1.744 -9.854 -2.822 1.00 95.75 155 PRO A CA 1
ATOM 1192 C C . PRO A 1 155 ? -0.699 -9.729 -3.927 1.00 95.75 155 PRO A C 1
ATOM 1194 O O . PRO A 1 155 ? -1.022 -9.806 -5.116 1.00 95.75 155 PRO A O 1
ATOM 1197 N N . TRP A 1 156 ? 0.571 -9.625 -3.522 1.00 95.62 156 TRP A N 1
ATOM 1198 C CA . TRP A 1 156 ? 1.695 -9.381 -4.425 1.00 95.62 156 TRP A CA 1
ATOM 1199 C C . TRP A 1 156 ? 1.717 -10.221 -5.715 1.00 95.62 156 TRP A C 1
ATOM 1201 O O . TRP A 1 156 ? 1.953 -9.633 -6.764 1.00 95.62 156 TRP A O 1
ATOM 1211 N N . PRO A 1 157 ? 1.441 -11.543 -5.726 1.00 95.06 157 PRO A N 1
ATOM 1212 C CA . PRO A 1 157 ? 1.441 -12.307 -6.978 1.00 95.06 157 PRO A CA 1
ATOM 1213 C C . PRO A 1 157 ? 0.472 -11.758 -8.036 1.00 95.06 157 PRO A C 1
ATOM 1215 O O . PRO A 1 157 ? 0.796 -11.723 -9.222 1.00 95.06 157 PRO A O 1
ATOM 1218 N N . VAL A 1 158 ? -0.698 -11.284 -7.603 1.00 95.25 158 VAL A N 1
ATOM 1219 C CA . VAL A 1 158 ? -1.693 -10.656 -8.479 1.00 95.25 158 VAL A CA 1
ATOM 1220 C C . VAL A 1 158 ? -1.276 -9.226 -8.818 1.00 95.25 158 VAL A C 1
ATOM 1222 O O . VAL A 1 158 ? -1.375 -8.828 -9.974 1.00 95.25 158 VAL A O 1
ATOM 1225 N N . VAL A 1 159 ? -0.745 -8.471 -7.847 1.00 95.50 159 VAL A N 1
ATOM 1226 C CA . VAL A 1 159 ? -0.199 -7.120 -8.081 1.00 95.50 159 VAL A CA 1
ATOM 1227 C C . VAL A 1 159 ? 0.883 -7.150 -9.154 1.00 95.50 159 VAL A C 1
ATOM 1229 O O . VAL A 1 159 ? 0.820 -6.393 -10.114 1.00 95.50 159 VAL A O 1
ATOM 1232 N N . HIS A 1 160 ? 1.845 -8.061 -9.037 1.00 94.31 160 HIS A N 1
ATOM 1233 C CA . HIS A 1 160 ? 2.933 -8.226 -9.991 1.00 94.31 160 HIS A CA 1
ATOM 1234 C C . HIS A 1 160 ? 2.414 -8.578 -11.390 1.00 94.31 160 HIS A C 1
ATOM 1236 O O . HIS A 1 160 ? 2.913 -8.053 -12.383 1.00 94.31 160 HIS A O 1
ATOM 1242 N N . TRP A 1 161 ? 1.378 -9.420 -11.481 1.00 94.00 161 TRP A N 1
ATOM 1243 C CA . TRP A 1 161 ? 0.721 -9.721 -12.753 1.00 94.00 161 TRP A CA 1
ATOM 1244 C C . TRP A 1 161 ? 0.066 -8.477 -13.374 1.00 94.00 161 TRP A C 1
ATOM 1246 O O . TRP A 1 161 ? 0.278 -8.210 -14.558 1.00 94.00 161 TRP A O 1
ATOM 1256 N N . ILE A 1 162 ? -0.664 -7.687 -12.574 1.00 94.50 162 ILE A N 1
ATOM 1257 C CA . ILE A 1 162 ? -1.285 -6.427 -13.016 1.00 94.50 162 ILE A CA 1
ATOM 1258 C C . ILE A 1 162 ? -0.208 -5.459 -13.514 1.00 94.50 162 ILE A C 1
ATOM 1260 O O . ILE A 1 162 ? -0.331 -4.917 -14.610 1.00 94.50 162 ILE A O 1
ATOM 1264 N N . LEU A 1 163 ? 0.864 -5.271 -12.741 1.00 94.56 163 LEU A N 1
ATOM 1265 C CA . LEU A 1 163 ? 1.958 -4.363 -13.083 1.00 94.56 163 LEU A CA 1
ATOM 1266 C C . LEU A 1 163 ? 2.665 -4.774 -14.371 1.00 94.56 163 LEU A C 1
ATOM 1268 O O . LEU A 1 163 ? 2.901 -3.914 -15.211 1.00 94.56 163 LEU A O 1
ATOM 1272 N N . GLY A 1 164 ? 2.942 -6.065 -14.569 1.00 93.44 164 GLY A N 1
ATOM 1273 C CA . GLY A 1 164 ? 3.500 -6.554 -15.832 1.00 93.44 164 GLY A CA 1
ATOM 1274 C C . GLY A 1 164 ? 2.554 -6.314 -17.012 1.00 93.44 164 GLY A C 1
ATOM 1275 O O . GLY A 1 164 ? 2.978 -5.863 -18.072 1.00 93.44 164 GLY A O 1
ATOM 1276 N N . GLY A 1 165 ? 1.250 -6.546 -16.828 1.00 93.44 165 GLY A N 1
ATOM 1277 C CA . GLY A 1 165 ? 0.243 -6.262 -17.855 1.00 93.44 165 GLY A CA 1
ATOM 1278 C C . GLY A 1 165 ? 0.190 -4.783 -18.249 1.00 93.44 165 GLY A C 1
ATOM 1279 O O . GLY A 1 165 ? 0.204 -4.461 -19.438 1.00 93.44 165 GLY A O 1
ATOM 1280 N N . LEU A 1 166 ? 0.185 -3.885 -17.262 1.00 94.75 166 LEU A 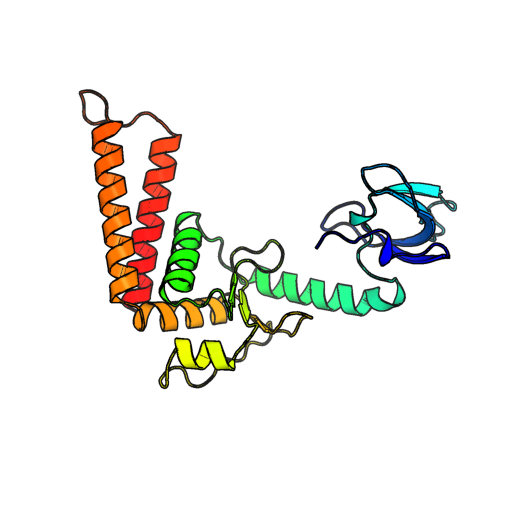N 1
ATOM 1281 C CA . LEU A 1 166 ? 0.218 -2.441 -17.497 1.00 94.75 166 LEU A CA 1
ATOM 1282 C C . LEU A 1 166 ? 1.543 -2.008 -18.134 1.00 94.75 166 LEU A C 1
ATOM 1284 O O . LEU A 1 166 ? 1.521 -1.323 -19.151 1.00 94.75 166 LEU A O 1
ATOM 1288 N N . ALA A 1 167 ? 2.685 -2.444 -17.602 1.00 95.00 167 ALA A N 1
ATOM 1289 C CA . ALA A 1 167 ? 4.001 -2.055 -18.104 1.00 95.00 167 ALA A CA 1
ATOM 1290 C C . ALA A 1 167 ? 4.239 -2.506 -19.552 1.00 95.00 167 ALA A C 1
ATOM 1292 O O . ALA A 1 167 ? 4.802 -1.751 -20.338 1.00 95.00 167 ALA A O 1
ATOM 1293 N N . ARG A 1 168 ? 3.761 -3.694 -19.950 1.00 92.56 168 ARG A N 1
ATOM 1294 C CA . ARG A 1 168 ? 3.806 -4.130 -21.357 1.00 92.56 168 ARG A CA 1
ATOM 1295 C C . ARG A 1 168 ? 2.947 -3.270 -22.270 1.00 92.56 168 ARG A C 1
ATOM 1297 O O . ARG A 1 168 ? 3.341 -2.990 -23.401 1.00 92.56 168 ARG A O 1
ATOM 1304 N N . ARG A 1 169 ? 1.753 -2.891 -21.814 1.00 92.75 169 ARG A N 1
ATOM 1305 C CA . ARG A 1 169 ? 0.828 -2.099 -22.627 1.00 92.75 169 ARG A CA 1
ATOM 1306 C C . ARG A 1 169 ? 1.294 -0.651 -22.773 1.00 92.75 169 ARG A C 1
ATOM 1308 O O . ARG A 1 169 ? 1.202 -0.107 -23.865 1.00 92.75 169 ARG A O 1
ATOM 1315 N N . PHE A 1 170 ? 1.807 -0.067 -21.695 1.00 94.19 170 PHE A N 1
ATOM 1316 C CA . PHE A 1 170 ? 2.339 1.298 -21.621 1.00 94.19 170 PHE A CA 1
ATOM 1317 C C . PHE A 1 170 ? 3.872 1.279 -21.645 1.00 94.19 170 PHE A C 1
ATOM 1319 O O . PHE A 1 170 ? 4.558 1.900 -20.828 1.00 94.19 170 PHE A O 1
ATOM 1326 N N . ARG A 1 171 ? 4.416 0.456 -22.548 1.00 95.62 171 ARG A N 1
ATOM 1327 C CA . ARG A 1 171 ? 5.843 0.141 -22.618 1.00 95.62 171 ARG A CA 1
ATOM 1328 C C . ARG A 1 171 ? 6.684 1.357 -22.955 1.00 95.62 171 ARG A C 1
ATOM 1330 O O . ARG A 1 171 ? 7.743 1.528 -22.364 1.00 95.62 171 ARG A O 1
ATOM 1337 N N . GLU A 1 172 ? 6.240 2.172 -23.905 1.00 96.81 172 GLU A N 1
ATOM 1338 C CA . GLU A 1 172 ? 6.986 3.363 -24.315 1.00 96.81 172 GLU A CA 1
ATOM 1339 C C . GLU A 1 172 ? 7.068 4.364 -23.162 1.00 96.81 172 GLU A C 1
ATOM 1341 O O . GLU A 1 172 ? 8.151 4.844 -22.847 1.00 96.81 172 GLU A O 1
ATOM 1346 N N . GLU A 1 173 ? 5.963 4.595 -22.457 1.00 96.88 173 GLU A N 1
ATOM 1347 C CA . GLU A 1 173 ? 5.909 5.468 -21.287 1.00 96.88 173 GLU A CA 1
ATOM 1348 C C . GLU A 1 173 ? 6.811 4.957 -20.160 1.00 96.88 173 GLU A C 1
ATOM 1350 O O . GLU A 1 173 ? 7.596 5.722 -19.600 1.00 96.88 173 GLU A O 1
ATOM 1355 N N . CYS A 1 174 ? 6.764 3.653 -19.866 1.00 96.38 174 CYS A N 1
ATOM 1356 C CA . CYS A 1 174 ? 7.625 3.052 -18.849 1.00 96.38 174 CYS A CA 1
ATOM 1357 C C . CYS A 1 174 ? 9.111 3.171 -19.212 1.00 96.38 174 CYS A C 1
ATOM 1359 O O . CYS A 1 174 ? 9.923 3.479 -18.342 1.00 96.38 174 CYS A O 1
ATOM 1361 N N . LEU A 1 175 ? 9.477 2.933 -20.476 1.00 97.00 175 LEU A N 1
ATOM 1362 C CA . LEU A 1 175 ? 10.861 3.038 -20.939 1.00 97.00 175 LEU A CA 1
ATOM 1363 C C . LEU A 1 175 ? 11.358 4.486 -20.933 1.00 97.00 175 LEU A C 1
ATOM 1365 O O . LEU A 1 175 ? 12.467 4.716 -20.459 1.00 97.00 175 LEU A O 1
ATOM 1369 N N . ASN A 1 176 ? 10.534 5.446 -21.357 1.00 97.12 176 ASN A N 1
ATOM 1370 C CA . ASN A 1 176 ? 10.862 6.872 -21.297 1.00 97.12 176 ASN A CA 1
ATOM 1371 C C . ASN A 1 176 ? 11.124 7.315 -19.849 1.00 97.12 176 ASN A C 1
ATOM 1373 O O . ASN A 1 176 ? 12.174 7.882 -19.564 1.00 97.12 176 ASN A O 1
ATOM 1377 N N . CYS A 1 177 ? 10.248 6.960 -18.900 1.00 96.19 177 CYS A N 1
ATOM 1378 C CA . CYS A 1 177 ? 10.479 7.264 -17.482 1.00 96.19 177 CYS A CA 1
ATOM 1379 C C . CYS A 1 177 ? 11.767 6.623 -16.944 1.00 96.19 177 CYS A C 1
ATOM 1381 O O . CYS A 1 177 ? 12.439 7.171 -16.069 1.00 96.19 177 CYS A O 1
ATOM 1383 N N . ALA A 1 178 ? 12.111 5.439 -17.443 1.00 96.94 178 ALA A N 1
ATOM 1384 C CA . ALA A 1 178 ? 13.313 4.736 -17.036 1.00 96.94 178 ALA A CA 1
ATOM 1385 C C . ALA A 1 178 ? 14.586 5.381 -17.625 1.00 96.94 178 ALA A C 1
ATOM 1387 O O . ALA A 1 178 ? 15.634 5.359 -16.979 1.00 96.94 178 ALA A O 1
ATOM 1388 N N . GLU A 1 179 ? 14.502 5.984 -18.814 1.00 97.44 179 GLU A N 1
ATOM 1389 C CA . GLU A 1 179 ? 15.555 6.826 -19.394 1.00 97.44 179 GLU A CA 1
ATOM 1390 C C . GLU A 1 179 ? 15.715 8.146 -18.631 1.00 97.44 179 GLU A C 1
ATOM 1392 O O . GLU A 1 179 ? 16.846 8.516 -18.312 1.00 97.44 179 GLU A O 1
ATOM 1397 N N . ASP A 1 180 ? 14.611 8.795 -18.250 1.00 96.69 180 ASP A N 1
ATOM 1398 C CA . ASP A 1 180 ? 14.628 10.010 -17.424 1.00 96.69 180 ASP A CA 1
ATOM 1399 C C . ASP A 1 180 ? 15.335 9.756 -16.082 1.00 96.69 180 ASP A C 1
ATOM 1401 O O . ASP A 1 180 ? 16.216 10.515 -15.678 1.00 96.69 180 ASP A O 1
ATOM 1405 N N . CYS A 1 181 ? 15.044 8.624 -15.427 1.00 95.44 181 CYS A N 1
ATOM 1406 C CA . CYS A 1 181 ? 15.737 8.214 -14.201 1.00 95.44 181 CYS A CA 1
ATOM 1407 C C . CYS A 1 181 ? 17.257 8.063 -14.403 1.00 95.44 181 CYS A C 1
ATOM 1409 O O . CYS A 1 181 ? 18.045 8.395 -13.512 1.00 95.44 181 CYS A O 1
ATOM 1411 N N . ASP A 1 182 ? 17.688 7.536 -15.552 1.00 95.44 182 ASP A N 1
ATOM 1412 C CA . ASP A 1 182 ? 19.110 7.376 -15.859 1.00 95.44 182 ASP A CA 1
ATOM 1413 C C . ASP A 1 182 ? 19.786 8.723 -16.122 1.00 95.44 182 ASP A C 1
ATOM 1415 O O . ASP A 1 182 ? 20.953 8.905 -15.754 1.00 95.44 182 ASP A O 1
ATOM 1419 N N . GLU A 1 183 ? 19.075 9.663 -16.745 1.00 95.88 183 GLU A N 1
ATOM 1420 C CA . GLU A 1 183 ? 19.562 11.021 -16.960 1.00 95.88 183 GLU A CA 1
ATOM 1421 C C . GLU A 1 183 ? 19.694 11.778 -15.636 1.00 95.88 183 GLU A C 1
ATOM 1423 O O . GLU A 1 183 ? 20.776 12.290 -15.344 1.00 95.88 183 GLU A O 1
ATOM 1428 N N . ASP A 1 184 ? 18.694 11.707 -14.757 1.00 94.25 184 ASP A N 1
ATOM 1429 C CA . ASP A 1 184 ? 18.753 12.285 -13.409 1.00 94.25 184 ASP A CA 1
ATOM 1430 C C . ASP A 1 184 ? 19.970 11.772 -12.618 1.00 94.25 184 ASP A C 1
ATOM 1432 O O . ASP A 1 184 ? 20.679 12.528 -11.945 1.00 94.25 184 ASP A O 1
ATOM 1436 N N . VAL A 1 185 ? 20.286 10.475 -12.723 1.00 93.44 185 VAL A N 1
ATOM 1437 C CA . VAL A 1 185 ? 21.488 9.896 -12.099 1.00 93.44 185 VAL A CA 1
ATOM 1438 C C . VAL A 1 185 ? 22.774 10.512 -12.665 1.00 93.44 185 VAL A C 1
ATOM 1440 O O . VAL A 1 185 ? 23.729 10.729 -11.906 1.00 93.44 185 VAL A O 1
ATOM 1443 N N . LYS A 1 186 ? 22.842 10.783 -13.976 1.00 92.44 186 LYS A N 1
ATOM 1444 C CA . LYS A 1 186 ? 23.999 11.453 -14.597 1.00 92.44 186 LYS A CA 1
ATOM 1445 C C . LYS A 1 186 ? 24.101 12.902 -14.133 1.00 92.44 186 LYS A C 1
ATOM 1447 O O . LYS A 1 186 ? 25.200 13.324 -13.762 1.00 92.44 186 LYS A O 1
ATOM 1452 N N . GLU A 1 187 ? 22.987 13.626 -14.084 1.00 92.19 187 GLU A N 1
ATOM 1453 C CA . GLU A 1 187 ? 22.941 15.015 -13.625 1.00 92.19 187 GLU A CA 1
ATOM 1454 C C . GLU A 1 187 ? 23.384 15.147 -12.167 1.00 92.19 187 GLU A C 1
ATOM 1456 O O . GLU A 1 187 ? 24.261 15.955 -11.853 1.00 92.19 187 GLU A O 1
ATOM 1461 N N . ILE A 1 188 ? 22.866 14.298 -11.271 1.00 90.62 188 ILE A N 1
ATOM 1462 C CA . ILE A 1 188 ? 23.278 14.279 -9.860 1.00 90.62 188 ILE A CA 1
ATOM 1463 C C . ILE A 1 188 ? 24.775 14.005 -9.753 1.00 90.62 188 ILE A C 1
ATOM 1465 O O . ILE A 1 188 ? 25.473 14.649 -8.962 1.00 90.62 188 ILE A O 1
ATOM 1469 N N . ARG A 1 189 ? 25.285 13.060 -10.550 1.00 90.38 189 ARG A N 1
ATOM 1470 C CA . ARG A 1 189 ? 26.708 12.733 -10.551 1.00 90.38 189 ARG A CA 1
ATOM 1471 C C . ARG A 1 189 ? 27.556 13.915 -10.987 1.00 90.38 189 ARG A C 1
ATOM 1473 O O . ARG A 1 189 ? 28.550 14.190 -10.326 1.00 90.38 189 ARG A O 1
ATOM 1480 N N . PHE A 1 190 ? 27.152 14.618 -12.038 1.00 88.25 190 PHE A N 1
ATOM 1481 C CA . PHE A 1 190 ? 27.841 15.812 -12.508 1.00 88.25 190 PHE A CA 1
ATOM 1482 C C . PHE A 1 190 ? 27.793 16.949 -11.475 1.00 88.25 190 PHE A C 1
ATOM 1484 O O . PHE A 1 190 ? 28.817 17.555 -11.167 1.00 88.25 190 PHE A O 1
ATOM 1491 N N . ALA A 1 191 ? 26.621 17.208 -10.891 1.00 87.94 191 ALA A N 1
ATOM 1492 C CA . ALA A 1 191 ? 26.404 18.327 -9.980 1.00 87.94 191 ALA A CA 1
ATOM 1493 C C . ALA A 1 191 ? 27.031 18.131 -8.589 1.00 87.94 191 ALA A C 1
ATOM 1495 O O . ALA A 1 191 ? 27.387 19.111 -7.934 1.00 87.94 191 ALA A O 1
ATOM 1496 N N . ARG A 1 192 ? 27.136 16.885 -8.105 1.00 87.62 192 ARG A N 1
ATOM 1497 C CA . ARG A 1 192 ? 27.548 16.581 -6.718 1.00 87.62 192 ARG A CA 1
ATOM 1498 C C . ARG A 1 192 ? 28.888 15.866 -6.585 1.00 87.62 192 ARG A C 1
ATOM 1500 O O . ARG A 1 192 ? 29.291 15.554 -5.463 1.00 87.62 192 ARG A O 1
ATOM 1507 N N . SER A 1 193 ? 29.581 15.587 -7.686 1.00 85.81 193 SER A N 1
ATOM 1508 C CA . SER A 1 193 ? 30.934 15.040 -7.617 1.00 85.81 193 SER A CA 1
ATOM 1509 C C . SER A 1 193 ? 31.957 16.089 -7.184 1.00 85.81 193 SER A C 1
ATOM 1511 O O . SER A 1 193 ? 31.903 17.243 -7.608 1.00 85.81 193 SER A O 1
ATOM 1513 N N . ASP A 1 194 ? 32.933 15.677 -6.378 1.00 85.00 194 ASP A N 1
ATOM 1514 C CA . ASP A 1 194 ? 34.122 16.478 -6.110 1.00 85.00 194 ASP A CA 1
ATOM 1515 C C . ASP A 1 194 ? 35.039 16.577 -7.349 1.00 85.00 194 ASP A C 1
ATOM 1517 O O . ASP A 1 194 ? 34.779 16.011 -8.412 1.00 85.00 194 ASP A O 1
ATOM 1521 N N . LYS A 1 195 ? 36.181 17.263 -7.213 1.00 82.06 195 LYS A N 1
ATOM 1522 C CA . LYS A 1 195 ? 37.175 17.408 -8.297 1.00 82.06 195 LYS A CA 1
ATOM 1523 C C . LYS A 1 195 ? 37.758 16.078 -8.802 1.00 82.06 195 LYS A C 1
ATOM 1525 O O . LYS A 1 195 ? 38.450 16.075 -9.815 1.00 82.06 195 LYS A O 1
ATOM 1530 N N . ARG A 1 196 ? 37.545 14.973 -8.082 1.00 82.88 196 ARG A N 1
ATOM 1531 C CA . ARG A 1 196 ? 37.975 13.616 -8.443 1.00 82.88 196 ARG A CA 1
ATOM 1532 C C . ARG A 1 196 ? 36.826 12.784 -9.022 1.00 82.88 196 ARG A C 1
ATOM 1534 O O . ARG A 1 196 ? 37.030 11.606 -9.296 1.00 82.88 196 ARG A O 1
ATOM 1541 N N . GLY A 1 197 ? 35.642 13.369 -9.211 1.00 82.81 197 GLY A N 1
ATOM 1542 C CA . GLY A 1 197 ? 34.470 12.661 -9.718 1.00 82.81 197 GLY A CA 1
ATOM 1543 C C . GLY A 1 197 ? 33.737 11.837 -8.652 1.00 82.81 197 GLY A C 1
ATOM 1544 O O . GLY A 1 197 ? 32.907 11.003 -9.006 1.00 82.81 197 GLY A O 1
ATOM 1545 N N . VAL A 1 198 ? 34.033 12.030 -7.358 1.00 85.62 198 VAL A N 1
ATOM 1546 C CA . VAL A 1 198 ? 33.470 11.219 -6.268 1.00 85.62 198 VAL A CA 1
ATOM 1547 C C . VAL A 1 198 ? 32.360 11.974 -5.546 1.00 85.62 198 VAL A C 1
ATOM 1549 O O . VAL A 1 198 ? 32.534 13.117 -5.129 1.00 85.62 198 VAL A O 1
ATOM 1552 N N . ILE A 1 199 ? 31.219 11.315 -5.355 1.00 88.56 199 ILE A N 1
ATOM 1553 C CA . ILE A 1 199 ? 30.090 11.844 -4.581 1.00 88.56 199 ILE A CA 1
ATOM 1554 C C . ILE A 1 199 ? 30.245 11.366 -3.139 1.00 88.56 199 ILE A C 1
ATOM 1556 O O . ILE A 1 199 ? 30.253 10.164 -2.885 1.00 88.56 199 ILE A O 1
ATOM 1560 N N . GLN A 1 200 ? 30.371 12.307 -2.204 1.00 88.38 200 GLN A N 1
ATOM 1561 C CA . GLN A 1 200 ? 30.518 12.019 -0.770 1.00 88.38 200 GLN A CA 1
ATOM 1562 C C . GLN A 1 200 ? 29.200 12.155 0.003 1.00 88.38 200 GLN A C 1
ATOM 1564 O O . GLN A 1 200 ? 29.110 11.682 1.130 1.00 88.38 200 GLN A O 1
ATOM 1569 N N . ASP A 1 201 ? 28.186 12.802 -0.583 1.00 92.06 201 ASP A N 1
ATOM 1570 C CA . ASP A 1 201 ? 26.881 13.018 0.046 1.00 92.06 201 ASP A CA 1
ATOM 1571 C C . ASP A 1 201 ? 26.085 11.699 0.125 1.00 92.06 201 ASP A C 1
ATOM 1573 O O . ASP A 1 201 ? 25.622 11.199 -0.910 1.00 92.06 201 ASP A O 1
ATOM 1577 N N . PRO A 1 202 ? 25.868 11.138 1.332 1.00 91.56 202 PRO A N 1
ATOM 1578 C CA . PRO A 1 202 ? 25.150 9.877 1.493 1.00 91.56 202 PRO A CA 1
ATOM 1579 C C . PRO A 1 202 ? 23.694 9.948 1.022 1.00 91.56 202 PRO A C 1
ATOM 1581 O O . PRO A 1 202 ? 23.151 8.944 0.563 1.00 91.56 202 PRO A O 1
ATOM 1584 N N . SER A 1 203 ? 23.063 11.123 1.101 1.00 92.25 203 SER A N 1
ATOM 1585 C CA . SER A 1 203 ? 21.677 11.310 0.660 1.00 92.25 203 SER A CA 1
ATOM 1586 C C . SER A 1 203 ? 21.581 11.250 -0.861 1.00 92.25 203 SER A C 1
ATOM 1588 O O . SER A 1 203 ? 20.697 10.586 -1.396 1.00 92.25 203 SER A O 1
ATOM 1590 N N . ALA A 1 204 ? 22.534 11.872 -1.562 1.00 91.38 204 ALA A N 1
ATOM 1591 C CA . ALA A 1 204 ? 22.631 11.788 -3.017 1.00 91.38 204 ALA A CA 1
ATOM 1592 C C . ALA A 1 204 ? 22.929 10.360 -3.491 1.00 91.38 204 ALA A C 1
ATOM 1594 O O . ALA A 1 204 ? 22.308 9.884 -4.438 1.00 91.38 204 ALA A O 1
ATOM 1595 N N . LEU A 1 205 ? 23.840 9.651 -2.813 1.00 92.56 205 LEU A N 1
ATOM 1596 C CA . LEU A 1 205 ? 24.135 8.245 -3.113 1.00 92.56 205 LEU A CA 1
ATOM 1597 C C . LEU A 1 205 ? 22.902 7.353 -2.937 1.00 92.56 205 LEU A C 1
ATOM 1599 O O . LEU A 1 205 ? 22.635 6.506 -3.791 1.00 92.56 205 LEU A O 1
ATOM 1603 N N . LYS A 1 206 ? 22.141 7.558 -1.855 1.00 93.81 206 LYS A N 1
ATOM 1604 C CA . LYS A 1 206 ? 20.888 6.842 -1.611 1.00 93.81 206 LYS A CA 1
ATOM 1605 C C . LYS A 1 206 ? 19.867 7.126 -2.714 1.00 93.81 206 LYS A C 1
ATOM 1607 O O . LYS A 1 206 ? 19.346 6.180 -3.291 1.00 93.81 206 LYS A O 1
ATOM 1612 N N . PHE A 1 207 ? 19.633 8.395 -3.041 1.00 94.25 207 PHE A N 1
ATOM 1613 C CA . PHE A 1 207 ? 18.654 8.782 -4.058 1.00 94.25 207 PHE A CA 1
ATOM 1614 C C . PHE A 1 207 ? 19.010 8.246 -5.454 1.00 94.25 207 PHE A C 1
ATOM 1616 O O . PHE A 1 207 ? 18.166 7.669 -6.127 1.00 94.25 207 PHE A O 1
ATOM 1623 N N . MET A 1 208 ? 20.282 8.311 -5.863 1.00 94.88 208 MET A N 1
ATOM 1624 C CA . MET A 1 208 ? 20.717 7.703 -7.128 1.00 94.88 208 MET A CA 1
ATOM 1625 C C . MET A 1 208 ? 20.533 6.184 -7.159 1.00 94.88 208 MET A C 1
ATOM 1627 O O . MET A 1 208 ? 20.278 5.633 -8.226 1.00 94.88 208 MET A O 1
ATOM 1631 N N . ARG A 1 209 ? 20.707 5.486 -6.026 1.00 95.06 209 ARG A N 1
ATOM 1632 C CA . ARG A 1 209 ? 20.402 4.051 -5.959 1.00 95.06 209 ARG A CA 1
ATOM 1633 C C . ARG A 1 209 ? 18.909 3.823 -6.187 1.00 95.06 209 ARG A C 1
ATOM 1635 O O . ARG A 1 209 ? 18.564 2.976 -6.993 1.00 95.06 209 ARG A O 1
ATOM 1642 N N . GLU A 1 210 ? 18.049 4.604 -5.539 1.00 95.81 210 GLU A N 1
ATOM 1643 C CA . GLU A 1 210 ? 16.597 4.503 -5.724 1.00 95.81 210 GLU A CA 1
ATOM 1644 C C . GLU A 1 210 ? 16.185 4.741 -7.186 1.00 95.81 210 GLU A C 1
ATOM 1646 O O . GLU A 1 210 ? 15.386 3.974 -7.720 1.00 95.81 210 GLU A O 1
ATOM 1651 N N . LEU A 1 211 ? 16.771 5.733 -7.866 1.00 95.88 211 LEU A N 1
ATOM 1652 C CA . LEU A 1 211 ? 16.526 5.987 -9.293 1.00 95.88 211 LEU A CA 1
ATOM 1653 C C . LEU A 1 211 ? 16.973 4.823 -10.186 1.00 95.88 211 LEU A C 1
ATOM 1655 O O . LEU A 1 211 ? 16.247 4.442 -11.099 1.00 95.88 211 LEU A O 1
ATOM 1659 N N . ARG A 1 212 ? 18.128 4.211 -9.904 1.00 95.69 212 ARG A N 1
ATOM 1660 C CA . ARG A 1 212 ? 18.591 3.021 -10.641 1.00 95.69 212 ARG A CA 1
ATOM 1661 C C . ARG A 1 212 ? 17.672 1.829 -10.437 1.00 95.69 212 ARG A C 1
ATOM 1663 O O . ARG A 1 212 ? 17.255 1.223 -11.412 1.00 95.69 212 ARG A O 1
ATOM 1670 N N . ASP A 1 213 ? 17.313 1.539 -9.191 1.00 96.19 213 ASP A N 1
ATOM 1671 C CA . ASP A 1 213 ? 16.393 0.449 -8.860 1.00 96.19 213 ASP A CA 1
ATOM 1672 C C . ASP A 1 213 ? 15.022 0.663 -9.545 1.00 96.19 213 ASP A C 1
ATOM 1674 O O . ASP A 1 213 ? 14.400 -0.289 -10.023 1.00 96.19 213 ASP A O 1
ATOM 1678 N N . THR A 1 214 ? 14.569 1.923 -9.645 1.00 97.31 214 THR A N 1
ATOM 1679 C CA . THR A 1 214 ? 13.355 2.316 -10.389 1.00 97.31 214 THR A CA 1
ATOM 1680 C C . THR A 1 214 ? 13.507 2.014 -11.882 1.00 97.31 214 THR A C 1
ATOM 1682 O O . THR A 1 214 ? 12.694 1.299 -12.466 1.00 97.31 214 THR A O 1
ATOM 1685 N N . SER A 1 215 ? 14.583 2.528 -12.477 1.00 97.25 215 SER A N 1
ATOM 1686 C CA . SER A 1 215 ? 14.959 2.393 -13.886 1.00 97.25 215 SER A CA 1
ATOM 1687 C C . SER A 1 215 ? 15.075 0.920 -14.324 1.00 97.25 215 SER A C 1
ATOM 1689 O O . SER A 1 215 ? 14.552 0.521 -15.371 1.00 97.25 215 SER A O 1
ATOM 1691 N N . GLU A 1 216 ? 15.695 0.078 -13.496 1.00 96.75 216 GLU A N 1
ATOM 1692 C CA . GLU A 1 216 ? 15.825 -1.365 -13.723 1.00 96.75 216 GLU A CA 1
ATOM 1693 C C . GLU A 1 216 ? 14.473 -2.087 -13.628 1.00 96.75 216 GLU A C 1
ATOM 1695 O O . GLU A 1 216 ? 14.158 -2.926 -14.476 1.00 96.75 216 GLU A O 1
ATOM 1700 N N . SER A 1 217 ? 13.643 -1.737 -12.641 1.00 96.12 217 SER A N 1
ATOM 1701 C CA . SER A 1 217 ? 12.322 -2.351 -12.447 1.00 96.12 217 SER A CA 1
ATOM 1702 C C . SER A 1 217 ? 11.370 -2.056 -13.604 1.00 96.12 217 SER A C 1
ATOM 1704 O O . SER A 1 217 ? 10.722 -2.975 -14.106 1.00 96.12 217 SER A O 1
ATOM 1706 N N . LEU A 1 218 ? 11.332 -0.801 -14.071 1.00 96.88 218 LEU A N 1
ATOM 1707 C CA . LEU A 1 218 ? 10.525 -0.391 -15.223 1.00 96.88 218 LEU A CA 1
ATOM 1708 C C . LEU A 1 218 ? 10.917 -1.164 -16.485 1.00 96.88 218 LEU A C 1
ATOM 1710 O O . LEU A 1 218 ? 10.050 -1.685 -17.182 1.00 96.88 218 LEU A O 1
ATOM 1714 N N . ARG A 1 219 ? 12.222 -1.311 -16.750 1.00 96.56 219 ARG A N 1
ATOM 1715 C CA . ARG A 1 219 ? 12.711 -2.089 -17.899 1.00 96.56 219 ARG A CA 1
ATOM 1716 C C . ARG A 1 219 ? 12.376 -3.566 -17.797 1.00 96.56 219 ARG A C 1
ATOM 1718 O O . ARG A 1 219 ? 11.989 -4.153 -18.802 1.00 96.56 219 ARG A O 1
ATOM 1725 N N . ARG A 1 220 ? 12.519 -4.157 -16.608 1.00 95.31 220 ARG A N 1
ATOM 1726 C CA . ARG A 1 220 ? 12.179 -5.564 -16.365 1.00 95.31 220 ARG A CA 1
ATOM 1727 C C . ARG A 1 220 ? 10.705 -5.824 -16.673 1.00 95.31 220 ARG A C 1
ATOM 1729 O O . ARG A 1 220 ? 10.402 -6.680 -17.492 1.00 95.31 220 ARG A O 1
ATOM 1736 N N . TRP A 1 221 ? 9.800 -5.037 -16.098 1.00 93.50 221 TRP A N 1
ATOM 1737 C CA . TRP A 1 221 ? 8.360 -5.231 -16.302 1.00 93.50 221 TRP A CA 1
ATOM 1738 C C . TRP A 1 221 ? 7.874 -4.872 -17.705 1.00 93.50 221 TRP A C 1
ATOM 1740 O O . TRP A 1 221 ? 6.882 -5.423 -18.162 1.00 93.50 221 TRP A O 1
ATOM 1750 N N . ALA A 1 222 ? 8.567 -3.972 -18.401 1.00 92.75 222 ALA A N 1
ATOM 1751 C CA . ALA A 1 222 ? 8.295 -3.662 -19.802 1.00 92.75 222 ALA A CA 1
ATOM 1752 C C . ALA A 1 222 ? 8.829 -4.730 -20.786 1.00 92.75 222 ALA A C 1
ATOM 1754 O O . ALA A 1 222 ? 8.566 -4.636 -21.991 1.00 92.75 222 ALA A O 1
ATOM 1755 N N . ALA A 1 223 ? 9.632 -5.688 -20.305 1.00 89.12 223 ALA A N 1
ATOM 1756 C CA . ALA A 1 223 ? 10.237 -6.759 -21.097 1.00 89.12 223 ALA A CA 1
ATOM 1757 C C . ALA A 1 223 ? 9.591 -8.136 -20.860 1.00 89.12 223 ALA A C 1
ATOM 1759 O O . ALA A 1 223 ? 9.519 -8.916 -21.812 1.00 89.12 223 ALA A O 1
ATOM 1760 N N . ASP A 1 224 ? 9.154 -8.415 -19.626 1.00 72.31 224 ASP A N 1
ATOM 1761 C CA . ASP A 1 224 ? 8.343 -9.586 -19.242 1.00 72.31 224 ASP A CA 1
ATOM 1762 C C . ASP A 1 224 ? 6.945 -9.527 -19.859 1.00 72.31 224 ASP A C 1
ATOM 1764 O O . ASP A 1 224 ? 6.369 -10.575 -20.229 1.00 72.31 224 ASP A O 1
#

Sequence (224 aa):
MVKSNREIQAGEHWAYREKNGAPVEEVRIIKLGVKRPSQALLAFLDPEQEALEAWRPIQRLVVPWGELDAFLALEATLYAADAISPNLTNGEVSAIAYVVGAADAESCLDTWVGNSRALMRIRDSRLLSVKLGPDAADVPSHPLAFEDREGLVVPWPVVHWILGGLARRFREECLNCAEDCDEDVKEIRFARSDKRGVIQDPSALKFMRELRDTSESLRRWAAD

pLDDT: mean 89.69, std 9.04, range [42.16, 97.44]